Protein AF-A0A009YXT5-F1 (afdb_monomer)

Solvent-accessible surface area (backbone atoms only — not comparable to full-atom values): 10115 Å² total; per-residue (Å²): 130,83,79,79,74,77,47,70,64,60,57,39,51,51,52,46,60,63,46,50,53,58,45,50,54,51,35,53,52,51,50,52,46,50,50,50,43,51,51,49,46,50,54,56,70,68,55,82,52,67,68,57,49,60,72,46,41,61,38,46,52,40,47,52,54,44,47,68,59,49,53,60,52,44,53,52,33,50,52,50,54,51,51,64,73,69,60,56,94,88,59,80,53,59,67,60,49,52,50,53,54,56,47,50,62,51,45,41,58,51,32,52,51,42,29,52,41,30,46,52,33,46,55,54,56,70,71,57,63,75,83,80,64,84,65,100,59,87,54,65,67,57,53,49,50,49,41,52,47,42,26,52,52,32,50,50,50,34,54,50,48,54,52,49,54,54,50,49,47,65,78,36,36,87,72,71,46,73,83,132

Foldseek 3Di:
DDPPCCDVLVVQLVLLVVLLVLLVVLLVLLVVLLVLLVVLLVQLVPDPQVVSNVLLVLLNVLSVVLNVLSVVSNVVSVVLNVVSVPDDSPDRCLVSSQVSLVVLVVVLVSLVVQLVSLVVSLVSLVVDDQVVRPDDGPRSVVSNVSSVVSNVSSVVSSVVSVVVSVVSCVVCVVRHPDDD

pLDDT: mean 86.83, std 13.5, range [35.72, 97.75]

Sequence (180 aa):
MPNQTTTSQNKAFQVLTELDKPVKDYFFCLKEIHALHNAVIHFIGNESNPQFKKEIQTVHSVLHGSLQIISPWIVQLDEQTNAIMGIEETEDPTTLIYAIYSDFQKLDVDVQHLANLAKIANEEILQINPAHFNTAGVEISVIQLLVSAIQRMTIQLQSDIFAECDVLGQLYPTIFKVEV

Secondary structure (DSSP, 8-state):
-------HHHHHHHHHHHHHHHHHHHHHHHHHHHHHHHHHHHHHHH---HHHHHHTHHHHHHHHHHHHHHHHHHHHHHHHHHHHHH--TTS-THHHHHHHHHHHHHHHHHHHHHHHHHHHHHHHHHH--GGGT-S-SS-HHHHHHHHHHHHHHHHHHHHHHHHHHHHHHHH-HHHH----

Nearest PDB structures (foldseek):
  5n7e-assembly1_B  TM=3.617E-01  e=2.827E-01  Homo sapiens
  1wdz-assembly1_B  TM=2.842E-01  e=7.091E-01  Homo sapiens
  3o43-assembly1_A  TM=3.303E-01  e=1.396E+00  synthetic construct
  3mac-assembly1_A  TM=2.653E-01  e=8.605E-01  Human immunodeficiency virus 1
  5n6r-assembly1_A  TM=3.204E-01  e=1.959E+00  Homo sapiens

Mean predicted aligned error: 6.56 Å

Structure (mmCIF, N/CA/C/O backbone):
data_AF-A0A009YXT5-F1
#
_entry.id   AF-A0A009YXT5-F1
#
loop_
_atom_site.group_PDB
_atom_site.id
_atom_site.type_symbol
_atom_site.label_atom_id
_atom_site.label_alt_id
_atom_site.label_comp_id
_atom_site.label_asym_id
_atom_site.label_entity_id
_atom_site.label_seq_id
_atom_site.pdbx_PDB_ins_code
_atom_site.Cartn_x
_atom_site.Cartn_y
_atom_site.Cartn_z
_atom_site.occupancy
_atom_site.B_iso_or_equiv
_atom_site.auth_seq_id
_atom_site.auth_comp_id
_atom_site.auth_asym_id
_atom_site.auth_atom_id
_atom_site.pdbx_PDB_model_num
ATOM 1 N N . MET A 1 1 ? 29.048 -13.505 -38.231 1.00 40.16 1 MET A N 1
ATOM 2 C CA . MET A 1 1 ? 28.017 -13.383 -37.181 1.00 40.16 1 MET A CA 1
ATOM 3 C C . MET A 1 1 ? 27.653 -11.912 -37.098 1.00 40.16 1 MET A C 1
ATOM 5 O O . MET A 1 1 ? 28.583 -11.131 -36.930 1.00 40.16 1 MET A O 1
ATOM 9 N N . PRO A 1 2 ? 26.399 -11.490 -37.316 1.00 44.50 2 PRO A N 1
ATOM 10 C CA . PRO A 1 2 ? 26.050 -10.099 -37.085 1.00 44.50 2 PRO A CA 1
ATOM 11 C C . PRO A 1 2 ? 25.968 -9.885 -35.573 1.00 44.50 2 PRO A C 1
ATOM 13 O O . PRO A 1 2 ? 25.227 -10.588 -34.889 1.00 44.50 2 PRO A O 1
ATOM 16 N N . ASN A 1 3 ? 26.762 -8.942 -35.068 1.00 41.19 3 ASN A N 1
ATOM 17 C CA . ASN A 1 3 ? 26.607 -8.393 -33.728 1.00 41.19 3 ASN A CA 1
ATOM 18 C C . ASN A 1 3 ? 25.181 -7.851 -33.616 1.00 41.19 3 ASN A C 1
ATOM 20 O O . ASN A 1 3 ? 24.827 -6.907 -34.321 1.00 41.19 3 ASN A O 1
ATOM 24 N N . GLN A 1 4 ? 24.363 -8.463 -32.763 1.00 43.34 4 GLN A N 1
ATOM 25 C CA . GLN A 1 4 ? 23.106 -7.866 -32.343 1.00 43.34 4 GLN A CA 1
ATOM 26 C C . GLN A 1 4 ? 23.456 -6.653 -31.484 1.00 43.34 4 GLN A C 1
ATOM 28 O O . GLN A 1 4 ? 23.738 -6.762 -30.295 1.00 43.34 4 GLN A O 1
ATOM 33 N N . THR A 1 5 ? 23.489 -5.487 -32.117 1.00 42.38 5 THR A N 1
ATOM 34 C CA . THR A 1 5 ? 23.267 -4.208 -31.455 1.00 42.38 5 THR A CA 1
ATOM 35 C C . THR A 1 5 ? 21.852 -4.260 -30.895 1.00 42.38 5 THR A C 1
ATOM 37 O O . THR A 1 5 ? 20.893 -3.875 -31.559 1.00 42.38 5 THR A O 1
ATOM 40 N N . THR A 1 6 ? 21.695 -4.780 -29.681 1.00 50.41 6 THR A N 1
ATOM 41 C CA . THR A 1 6 ? 20.542 -4.443 -28.852 1.00 50.41 6 THR A CA 1
ATOM 42 C C . THR A 1 6 ? 20.645 -2.935 -28.644 1.00 50.41 6 THR A C 1
ATOM 44 O O . THR A 1 6 ? 21.487 -2.453 -27.887 1.00 50.41 6 THR A O 1
ATOM 47 N N . THR A 1 7 ? 19.920 -2.163 -29.449 1.00 60.81 7 THR A N 1
ATOM 48 C CA . THR A 1 7 ? 19.922 -0.702 -29.380 1.00 60.81 7 THR A CA 1
ATOM 49 C C . THR A 1 7 ? 19.457 -0.275 -27.988 1.00 60.81 7 THR A C 1
ATOM 51 O O . THR A 1 7 ? 18.600 -0.925 -27.396 1.00 60.81 7 THR A O 1
ATOM 54 N N . SER A 1 8 ? 20.020 0.808 -27.443 1.00 62.44 8 SER A N 1
ATOM 55 C CA . SER A 1 8 ? 19.690 1.315 -26.095 1.00 62.44 8 SER A CA 1
ATOM 56 C C . SER A 1 8 ? 18.178 1.436 -25.850 1.00 62.44 8 SER A C 1
ATOM 58 O O . SER A 1 8 ? 17.703 1.148 -24.757 1.00 62.44 8 SER A O 1
ATOM 60 N N . GLN A 1 9 ? 17.424 1.783 -26.896 1.00 66.31 9 GLN A N 1
ATOM 61 C CA . GLN A 1 9 ? 15.964 1.862 -26.886 1.00 66.31 9 GLN A CA 1
ATOM 62 C C . GLN A 1 9 ? 15.300 0.514 -26.555 1.00 66.31 9 GLN A C 1
ATOM 64 O O . GLN A 1 9 ? 14.416 0.458 -25.709 1.00 66.31 9 GLN A O 1
ATOM 69 N N . ASN A 1 10 ? 15.784 -0.594 -27.127 1.00 78.00 10 ASN A N 1
ATOM 70 C CA . ASN A 1 10 ? 15.270 -1.940 -26.848 1.00 78.00 10 ASN A CA 1
ATOM 71 C C . ASN A 1 10 ? 15.474 -2.327 -25.367 1.00 78.00 10 ASN A C 1
ATOM 73 O O . ASN A 1 10 ? 14.576 -2.878 -24.736 1.00 78.00 10 ASN A O 1
ATOM 77 N N . LYS A 1 11 ? 16.615 -1.939 -24.781 1.00 84.50 11 LYS A N 1
ATOM 78 C CA . LYS A 1 11 ? 16.898 -2.154 -23.354 1.00 84.50 11 LYS A CA 1
ATOM 79 C C . LYS A 1 11 ? 15.991 -1.310 -22.449 1.00 84.50 11 LYS A C 1
ATOM 81 O O . LYS A 1 11 ? 15.554 -1.802 -21.418 1.00 84.50 11 LYS A O 1
ATOM 86 N N . ALA A 1 12 ? 15.692 -0.067 -22.825 1.00 87.62 12 ALA A N 1
ATOM 87 C CA . ALA A 1 12 ? 14.809 0.800 -22.048 1.00 87.62 12 ALA A CA 1
ATOM 88 C C . ALA A 1 12 ? 13.358 0.272 -22.032 1.00 87.62 12 ALA A C 1
ATOM 90 O O . ALA A 1 12 ? 12.751 0.192 -20.969 1.00 87.62 12 ALA A O 1
ATOM 91 N N . PHE A 1 13 ? 12.830 -0.202 -23.167 1.00 89.12 13 PHE A N 1
ATOM 92 C CA . PHE A 1 13 ? 11.511 -0.857 -23.202 1.00 89.12 13 PHE A CA 1
ATOM 93 C C . PHE A 1 13 ? 11.452 -2.150 -22.391 1.00 89.12 13 PHE A C 1
ATOM 95 O O . PHE A 1 13 ? 10.439 -2.417 -21.744 1.00 89.12 13 PHE A O 1
ATOM 102 N N . GLN A 1 14 ? 12.532 -2.938 -22.384 1.00 89.19 14 GLN A N 1
ATOM 103 C CA . GLN A 1 14 ? 12.614 -4.111 -21.517 1.00 89.19 14 GLN A CA 1
ATOM 104 C C . GLN A 1 14 ? 12.471 -3.712 -20.042 1.00 89.19 14 GLN A C 1
ATOM 106 O O . GLN A 1 14 ? 11.653 -4.291 -19.334 1.00 89.19 14 GLN A O 1
ATOM 111 N N . VAL A 1 15 ? 13.203 -2.686 -19.597 1.00 91.00 15 VAL A N 1
ATOM 112 C CA . VAL A 1 15 ? 13.097 -2.176 -18.221 1.00 91.00 15 VAL A CA 1
ATOM 113 C C . VAL A 1 15 ? 11.690 -1.683 -17.907 1.00 91.00 15 VAL A C 1
ATOM 115 O O . VAL A 1 15 ? 11.161 -1.994 -16.846 1.00 91.00 15 VAL A O 1
ATOM 118 N N . LEU A 1 16 ? 11.058 -0.949 -18.826 1.00 92.38 16 LEU A N 1
ATOM 119 C CA . LEU A 1 16 ? 9.688 -0.484 -18.624 1.00 92.38 16 LEU A CA 1
ATOM 120 C C . LEU A 1 16 ? 8.697 -1.653 -18.494 1.00 92.38 16 LEU A C 1
ATOM 122 O O . LEU A 1 16 ? 7.810 -1.618 -17.647 1.00 92.38 16 LEU A O 1
ATOM 126 N N . THR A 1 17 ? 8.878 -2.705 -19.294 1.00 89.69 17 THR A N 1
ATOM 127 C CA . THR A 1 17 ? 8.061 -3.928 -19.218 1.00 89.69 17 THR A CA 1
ATOM 128 C C . THR A 1 17 ? 8.253 -4.646 -17.882 1.00 89.69 17 THR A C 1
ATOM 130 O O . THR A 1 17 ? 7.299 -5.181 -17.323 1.00 89.69 17 THR A O 1
ATOM 133 N N . GLU A 1 18 ? 9.475 -4.651 -17.349 1.00 91.19 18 GLU A N 1
ATOM 134 C CA . GLU A 1 18 ? 9.765 -5.227 -16.034 1.00 91.19 18 GLU A CA 1
ATOM 135 C C . GLU A 1 18 ? 9.180 -4.386 -14.889 1.00 91.19 18 GLU A C 1
ATOM 137 O O . GLU A 1 18 ? 8.711 -4.964 -13.915 1.00 91.19 18 GLU A O 1
ATOM 142 N N . LEU A 1 19 ? 9.106 -3.057 -15.042 1.00 92.69 19 LEU A N 1
ATOM 143 C CA . LEU A 1 19 ? 8.465 -2.134 -14.094 1.00 92.69 19 LEU A CA 1
ATOM 144 C C . LEU A 1 19 ? 6.928 -2.181 -14.105 1.00 92.69 19 LEU A C 1
ATOM 146 O O . LEU A 1 19 ? 6.302 -1.870 -13.092 1.00 92.69 19 LEU A O 1
ATOM 150 N N . ASP A 1 20 ? 6.302 -2.572 -15.216 1.00 94.12 20 ASP A N 1
ATOM 151 C CA . ASP A 1 20 ? 4.838 -2.636 -15.344 1.00 94.12 20 ASP A CA 1
ATOM 152 C C . ASP A 1 20 ? 4.193 -3.508 -14.258 1.00 94.12 20 ASP A C 1
ATOM 154 O O . ASP A 1 20 ? 3.186 -3.145 -13.646 1.00 94.12 20 ASP A O 1
ATOM 158 N N . LYS A 1 21 ? 4.807 -4.662 -13.986 1.00 94.06 21 LYS A N 1
ATOM 159 C CA . LYS A 1 21 ? 4.312 -5.601 -12.984 1.00 94.06 21 LYS A CA 1
ATOM 160 C C . LYS A 1 21 ? 4.338 -5.019 -11.560 1.00 94.06 21 LYS A C 1
ATOM 162 O O . LYS A 1 21 ? 3.268 -4.984 -10.955 1.00 94.06 21 LYS A O 1
ATOM 167 N N . PRO A 1 22 ? 5.478 -4.563 -11.003 1.00 94.31 22 PRO A N 1
ATOM 168 C CA . PRO A 1 22 ? 5.505 -4.016 -9.651 1.00 94.31 22 PRO A CA 1
ATOM 169 C C . PRO A 1 22 ? 4.607 -2.781 -9.496 1.00 94.31 22 PRO A C 1
ATOM 171 O O . PRO A 1 22 ? 3.931 -2.674 -8.478 1.00 94.31 22 PRO A O 1
ATOM 174 N N . VAL A 1 23 ? 4.491 -1.903 -10.506 1.00 96.44 23 VAL A N 1
ATOM 175 C CA . VAL A 1 23 ? 3.541 -0.768 -10.461 1.00 96.44 23 VAL A CA 1
ATOM 176 C C . VAL A 1 23 ? 2.108 -1.263 -10.238 1.00 96.44 23 VAL A C 1
ATOM 178 O O . VAL A 1 23 ? 1.407 -0.773 -9.348 1.00 96.44 23 VAL A O 1
ATOM 181 N N . LYS A 1 24 ? 1.679 -2.276 -11.000 1.00 96.69 24 LYS A N 1
ATOM 182 C CA . LYS A 1 24 ? 0.345 -2.879 -10.865 1.00 96.69 24 LYS A CA 1
ATOM 183 C C . LYS A 1 24 ? 0.170 -3.601 -9.533 1.00 96.69 24 LYS A C 1
ATOM 185 O O . LYS A 1 24 ? -0.856 -3.418 -8.879 1.00 96.69 24 LYS A O 1
ATOM 190 N N . ASP A 1 25 ? 1.152 -4.393 -9.114 1.00 96.19 25 ASP A N 1
ATOM 191 C CA . ASP A 1 25 ? 1.096 -5.143 -7.857 1.00 96.19 25 ASP A CA 1
ATOM 192 C C . ASP A 1 25 ? 0.969 -4.184 -6.655 1.00 96.19 25 ASP A C 1
ATOM 194 O O . ASP A 1 25 ? 0.109 -4.378 -5.788 1.00 96.19 25 ASP A O 1
ATOM 198 N N . TYR A 1 26 ? 1.732 -3.085 -6.640 1.00 96.81 26 TYR A N 1
ATOM 199 C CA . TYR A 1 26 ? 1.633 -2.057 -5.600 1.00 96.81 26 TYR A CA 1
ATOM 200 C C . TYR A 1 26 ? 0.306 -1.301 -5.651 1.00 96.81 26 TYR A C 1
ATOM 202 O O . TYR A 1 26 ? -0.295 -1.054 -4.603 1.00 96.81 26 TYR A O 1
ATOM 210 N N . PHE A 1 27 ? -0.202 -0.990 -6.847 1.00 97.75 27 PHE A N 1
ATOM 211 C CA . PHE A 1 27 ? -1.519 -0.375 -7.015 1.00 97.75 27 PHE A CA 1
ATOM 212 C C . PHE A 1 27 ? -2.627 -1.240 -6.408 1.00 97.75 27 PHE A C 1
ATOM 214 O O . PHE A 1 27 ? -3.454 -0.746 -5.634 1.00 97.75 27 PHE A O 1
ATOM 221 N N . PHE A 1 28 ? -2.635 -2.540 -6.715 1.00 96.94 28 PHE A N 1
ATOM 222 C CA . PHE A 1 28 ? -3.618 -3.466 -6.159 1.00 96.94 28 PHE A CA 1
ATOM 223 C C . PHE A 1 28 ? -3.494 -3.576 -4.639 1.00 96.94 28 PHE A C 1
ATOM 225 O O . PHE A 1 28 ? -4.501 -3.420 -3.945 1.00 96.94 28 PHE A O 1
ATOM 232 N N . CYS A 1 29 ? -2.278 -3.750 -4.117 1.00 96.81 29 CYS A N 1
ATOM 233 C CA . CYS A 1 29 ? -2.037 -3.845 -2.678 1.00 96.81 29 CYS A CA 1
ATOM 234 C C . CYS A 1 29 ? -2.524 -2.591 -1.931 1.00 96.81 29 CYS A C 1
ATOM 236 O O . CYS A 1 29 ? -3.273 -2.691 -0.955 1.00 96.81 29 CYS A O 1
ATOM 238 N N . LEU A 1 30 ? -2.194 -1.389 -2.420 1.00 97.31 30 LEU A N 1
ATOM 239 C CA . LEU A 1 30 ? -2.653 -0.142 -1.804 1.00 97.31 30 LEU A CA 1
ATOM 240 C C . LEU A 1 30 ? -4.177 0.010 -1.845 1.00 97.31 30 LEU A C 1
ATOM 242 O O . LEU A 1 30 ? -4.761 0.489 -0.871 1.00 97.31 30 LEU A O 1
ATOM 246 N N . LYS A 1 31 ? -4.850 -0.439 -2.913 1.00 97.75 31 LYS A N 1
ATOM 247 C CA . LYS A 1 31 ? -6.323 -0.449 -2.971 1.00 97.75 31 LYS A CA 1
ATOM 248 C C . LYS A 1 31 ? -6.943 -1.388 -1.947 1.00 97.75 31 LYS A C 1
ATOM 250 O O . LYS A 1 31 ? -7.961 -1.033 -1.350 1.00 97.75 31 LYS A O 1
ATOM 255 N N . GLU A 1 32 ? -6.351 -2.555 -1.724 1.00 97.50 32 GLU A N 1
ATOM 256 C CA . GLU A 1 32 ? -6.818 -3.484 -0.695 1.00 97.50 32 GLU A CA 1
ATOM 257 C C . GLU A 1 32 ? -6.622 -2.901 0.707 1.00 97.50 32 GLU A C 1
ATOM 259 O O . GLU A 1 32 ? -7.566 -2.869 1.501 1.00 97.50 32 GLU A O 1
ATOM 264 N N . ILE A 1 33 ? -5.440 -2.341 0.988 1.00 96.31 33 ILE A N 1
ATOM 265 C CA . ILE A 1 33 ? -5.162 -1.640 2.246 1.00 96.31 33 ILE A CA 1
ATOM 266 C C . ILE A 1 33 ? -6.175 -0.501 2.445 1.00 96.31 33 ILE A C 1
ATOM 268 O O . ILE A 1 33 ? -6.772 -0.384 3.518 1.00 96.31 33 ILE A O 1
ATOM 272 N N . HIS A 1 34 ? -6.429 0.315 1.422 1.00 97.06 34 HIS A N 1
ATOM 273 C CA . HIS A 1 34 ? -7.412 1.402 1.452 1.00 97.06 34 HIS A CA 1
ATOM 274 C C . HIS A 1 34 ? -8.842 0.904 1.723 1.00 97.06 34 HIS A C 1
ATOM 276 O O . HIS A 1 34 ? -9.581 1.507 2.506 1.00 97.06 34 HIS A O 1
ATOM 282 N N . ALA A 1 35 ? -9.252 -0.209 1.110 1.00 96.25 35 ALA A N 1
ATOM 283 C CA . ALA A 1 35 ? -10.562 -0.811 1.344 1.00 96.25 35 ALA A CA 1
ATOM 284 C C . ALA A 1 35 ? -10.718 -1.290 2.797 1.00 96.25 35 ALA A C 1
ATOM 286 O O . ALA A 1 35 ? -11.751 -1.030 3.420 1.00 96.25 35 ALA A O 1
ATOM 287 N N . LEU A 1 36 ? -9.682 -1.917 3.364 1.00 95.44 36 LEU A N 1
ATOM 288 C CA . LEU A 1 36 ? -9.673 -2.338 4.767 1.00 95.44 36 LEU A CA 1
ATOM 289 C C . LEU A 1 36 ? -9.771 -1.143 5.723 1.00 95.44 36 LEU A C 1
ATOM 291 O O . LEU A 1 36 ? -10.552 -1.190 6.673 1.00 95.44 36 LEU A O 1
ATOM 295 N N . HIS A 1 37 ? -9.042 -0.053 5.456 1.00 94.75 37 HIS A N 1
ATOM 296 C CA . HIS A 1 37 ? -9.147 1.178 6.247 1.00 94.75 37 HIS A CA 1
ATOM 297 C C . HIS A 1 37 ? -10.579 1.723 6.247 1.00 94.75 37 HIS A C 1
ATOM 299 O O . HIS A 1 37 ? -11.137 1.990 7.313 1.00 94.75 37 HIS A O 1
ATOM 305 N N . ASN A 1 38 ? -11.201 1.832 5.068 1.00 94.38 38 ASN A N 1
ATOM 306 C CA . ASN A 1 38 ? -12.582 2.299 4.943 1.00 94.38 38 ASN A CA 1
ATOM 307 C C . ASN A 1 38 ? -13.575 1.392 5.674 1.00 94.38 38 ASN A C 1
ATOM 309 O O . ASN A 1 38 ? -14.492 1.900 6.316 1.00 94.38 38 ASN A O 1
ATOM 313 N N . ALA A 1 39 ? -13.385 0.071 5.625 1.00 92.38 39 ALA A N 1
ATOM 314 C CA . ALA A 1 39 ? -14.226 -0.869 6.358 1.00 92.38 39 ALA A CA 1
ATOM 315 C C . ALA A 1 39 ? -14.146 -0.626 7.873 1.00 92.38 39 ALA A C 1
ATOM 317 O O . ALA A 1 39 ? -15.178 -0.483 8.526 1.00 92.38 39 ALA A O 1
ATOM 318 N N . VAL A 1 40 ? -12.936 -0.502 8.431 1.00 91.25 40 VAL A N 1
ATOM 319 C CA . VAL A 1 40 ? -12.751 -0.242 9.868 1.00 91.25 40 VAL A CA 1
ATOM 320 C C . VAL A 1 40 ? -13.338 1.110 10.276 1.00 91.25 40 VAL A C 1
ATOM 322 O O . VAL A 1 40 ? -14.071 1.188 11.262 1.00 91.25 40 VAL A O 1
ATOM 325 N N . ILE A 1 41 ? -13.070 2.166 9.504 1.00 91.75 41 ILE A N 1
ATOM 326 C CA . ILE A 1 41 ? -13.612 3.509 9.751 1.00 91.75 41 ILE A CA 1
ATOM 327 C C . ILE A 1 41 ? -15.142 3.490 9.723 1.00 91.75 41 ILE A C 1
ATOM 329 O O . ILE A 1 41 ? -15.780 4.034 10.623 1.00 91.75 41 ILE A O 1
ATOM 333 N N . HIS A 1 42 ? -15.738 2.814 8.740 1.00 89.25 42 HIS A N 1
ATOM 334 C CA . HIS A 1 42 ? -17.185 2.664 8.638 1.00 89.25 42 HIS A CA 1
ATOM 335 C C . HIS A 1 42 ? -17.776 1.913 9.838 1.00 89.25 42 HIS A C 1
ATOM 337 O O . HIS A 1 42 ? -18.774 2.360 10.406 1.00 89.25 42 HIS A O 1
ATOM 343 N N . PHE A 1 43 ? -17.148 0.810 10.264 1.00 86.56 43 PHE A N 1
ATOM 344 C CA . PHE A 1 43 ? -17.592 0.053 11.438 1.00 86.56 43 PHE A CA 1
ATOM 345 C C . PHE A 1 43 ? -17.567 0.903 12.707 1.00 86.56 43 PHE A C 1
ATOM 347 O O . PHE A 1 43 ? -18.563 0.953 13.427 1.00 86.56 43 PHE A O 1
ATOM 354 N N . ILE A 1 44 ? -16.473 1.627 12.948 1.00 85.56 44 ILE A N 1
ATOM 355 C CA . ILE A 1 44 ? -16.354 2.520 14.104 1.00 85.56 44 ILE A CA 1
ATOM 356 C C . ILE A 1 44 ? -17.385 3.659 14.034 1.00 85.56 44 ILE A C 1
ATOM 358 O O . ILE A 1 44 ? -18.034 3.981 15.033 1.00 85.56 44 ILE A O 1
ATOM 362 N N . GLY A 1 45 ? -17.566 4.265 12.857 1.00 85.00 45 GLY A N 1
ATOM 363 C CA . GLY A 1 45 ? -18.505 5.368 12.648 1.00 85.00 45 GLY A CA 1
ATOM 364 C C . GLY A 1 45 ? -19.958 4.989 12.954 1.00 85.00 45 GLY A C 1
ATOM 365 O O . GLY A 1 45 ? -20.697 5.787 13.544 1.00 85.00 45 GLY A O 1
ATOM 366 N N . ASN A 1 46 ? -20.343 3.752 12.634 1.00 85.31 46 ASN A N 1
ATOM 367 C CA . ASN A 1 46 ? -21.693 3.229 12.845 1.00 85.31 46 ASN A CA 1
ATOM 368 C C . ASN A 1 46 ? -21.960 2.701 14.260 1.00 85.31 46 ASN A C 1
ATOM 370 O O . ASN A 1 46 ? -23.110 2.390 14.568 1.00 85.31 46 ASN A O 1
ATOM 374 N N . GLU A 1 47 ? -20.951 2.601 15.130 1.00 82.88 47 GLU A N 1
ATOM 375 C CA . GLU A 1 47 ? -21.168 2.076 16.479 1.00 82.88 47 GLU A CA 1
ATOM 376 C C . GLU A 1 47 ? -22.112 2.984 17.285 1.00 82.88 47 GLU A C 1
ATOM 378 O O . GLU A 1 47 ? -21.997 4.208 17.304 1.00 82.88 47 GLU A O 1
ATOM 383 N N . SER A 1 48 ? -23.084 2.392 17.963 1.00 82.88 48 SER A N 1
ATOM 384 C CA . SER A 1 48 ? -24.062 3.119 18.770 1.00 82.88 48 SER A CA 1
ATOM 385 C C . SER A 1 48 ? -23.570 3.380 20.195 1.00 82.88 48 SER A C 1
ATOM 387 O O . SER A 1 48 ? -23.986 4.363 20.806 1.00 82.88 48 SER A O 1
ATOM 389 N N . ASN A 1 49 ? -22.663 2.543 20.712 1.00 83.12 49 ASN A N 1
ATOM 390 C CA . ASN A 1 49 ? -22.108 2.644 22.056 1.00 83.12 49 ASN A CA 1
ATOM 391 C C . ASN A 1 49 ? -21.144 3.851 22.179 1.00 83.12 49 ASN A C 1
ATOM 393 O O . ASN A 1 49 ? -20.045 3.829 21.613 1.00 83.12 49 ASN A O 1
ATOM 397 N N . PRO A 1 50 ? -21.496 4.904 22.948 1.00 84.06 50 PRO A N 1
ATOM 398 C CA . PRO A 1 50 ? -20.669 6.108 23.055 1.00 84.06 50 PRO A CA 1
ATOM 399 C C . PRO A 1 50 ? -19.337 5.873 23.774 1.00 84.06 50 PRO A C 1
ATOM 401 O O . PRO A 1 50 ? -18.343 6.522 23.449 1.00 84.06 50 PRO A O 1
ATOM 404 N N . GLN A 1 51 ? -19.308 4.949 24.741 1.00 83.88 51 GLN A N 1
ATOM 405 C CA . GLN A 1 51 ? -18.090 4.607 25.472 1.00 83.88 51 GLN A CA 1
ATOM 406 C C . GLN A 1 51 ? -17.103 3.899 24.543 1.00 83.88 51 GLN A C 1
ATOM 408 O O . GLN A 1 51 ? -15.935 4.278 24.495 1.00 83.88 51 GLN A O 1
ATOM 413 N N . PHE A 1 52 ? -17.588 2.952 23.735 1.00 83.31 52 PHE A N 1
ATOM 414 C CA . PHE A 1 52 ? -16.768 2.301 22.714 1.00 83.31 52 PHE A CA 1
ATOM 415 C C . PHE A 1 52 ? -16.225 3.305 21.700 1.00 83.31 52 PHE A C 1
ATOM 417 O O . PHE A 1 52 ? -15.023 3.339 21.456 1.00 83.31 52 PHE A O 1
ATOM 424 N N . LYS A 1 53 ? -17.088 4.179 21.163 1.00 85.06 53 LYS A N 1
ATOM 425 C CA . LYS A 1 53 ? -16.680 5.241 20.230 1.00 85.06 53 LYS A CA 1
ATOM 426 C C . LYS A 1 53 ? -15.556 6.115 20.779 1.00 85.06 53 LYS A C 1
ATOM 428 O O . LYS A 1 53 ? -14.660 6.485 20.028 1.00 85.06 53 LYS A O 1
ATOM 433 N N . LYS A 1 54 ? -15.603 6.438 22.074 1.00 86.88 54 LYS A N 1
ATOM 434 C CA . LYS A 1 54 ? -14.559 7.216 22.744 1.00 86.88 54 LYS A CA 1
ATOM 435 C C . LYS A 1 54 ? -13.254 6.429 22.872 1.00 86.88 54 LYS A C 1
ATOM 437 O O . LYS A 1 54 ? -12.200 6.981 22.580 1.00 86.88 54 LYS A O 1
ATOM 442 N N . GLU A 1 55 ? -13.315 5.166 23.289 1.00 86.81 55 GLU A N 1
ATOM 443 C CA . GLU A 1 55 ? -12.122 4.324 23.465 1.00 86.81 55 GLU A CA 1
ATOM 444 C C . GLU A 1 55 ? -11.435 3.987 22.131 1.00 86.81 55 GLU A C 1
ATOM 446 O O . GLU A 1 55 ? -10.213 3.929 22.070 1.00 86.81 55 GLU A O 1
ATOM 451 N N . ILE A 1 56 ? -12.193 3.858 21.038 1.00 87.62 56 ILE A N 1
ATOM 452 C CA . ILE A 1 56 ? -11.661 3.536 19.704 1.00 87.62 56 ILE A CA 1
ATOM 453 C C . ILE A 1 56 ? -11.334 4.786 18.852 1.00 87.62 56 ILE A C 1
ATOM 455 O O . ILE A 1 56 ? -10.937 4.681 17.688 1.00 87.62 56 ILE A O 1
ATOM 459 N N . GLN A 1 57 ? -11.492 5.997 19.400 1.00 88.56 57 GLN A N 1
ATOM 460 C CA . GLN A 1 57 ? -11.343 7.251 18.649 1.00 88.56 57 GLN A CA 1
ATOM 461 C C . GLN A 1 57 ? -9.923 7.458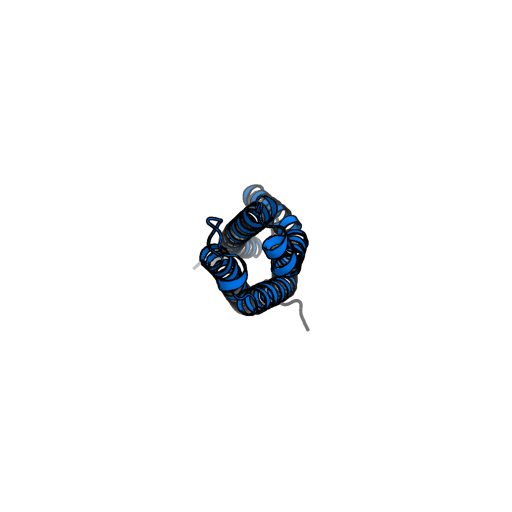 18.099 1.00 88.56 57 GLN A C 1
ATOM 463 O O . GLN A 1 57 ? -9.755 7.964 16.983 1.00 88.56 57 GLN A O 1
ATOM 468 N N . THR A 1 58 ? -8.899 7.068 18.861 1.00 90.00 58 THR A N 1
ATOM 469 C CA . THR A 1 58 ? -7.500 7.147 18.420 1.00 90.00 58 THR A CA 1
ATOM 470 C C . THR A 1 58 ? -7.279 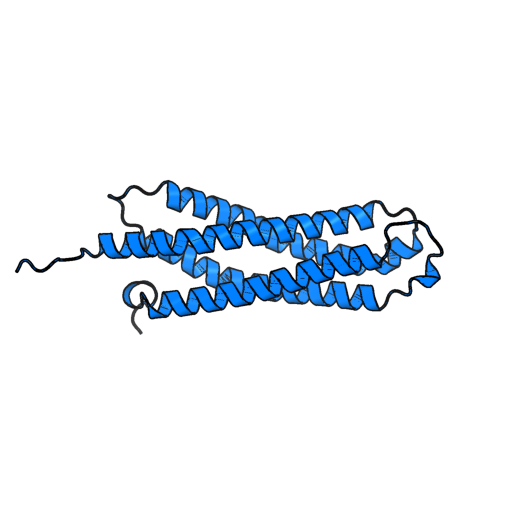6.274 17.190 1.00 90.00 58 THR A C 1
ATOM 472 O O . THR A 1 58 ? -6.769 6.758 16.184 1.00 90.00 58 THR A O 1
ATOM 475 N N . VAL A 1 59 ? -7.758 5.025 17.224 1.00 91.06 59 VAL A N 1
ATOM 476 C CA . VAL A 1 59 ? -7.687 4.071 16.104 1.00 91.06 59 VAL A CA 1
ATOM 477 C C . VAL A 1 59 ? -8.344 4.655 14.858 1.00 91.06 59 VAL A C 1
ATOM 479 O O . VAL A 1 59 ? -7.737 4.677 13.791 1.00 91.06 59 VAL A O 1
ATOM 482 N N . HIS A 1 60 ? -9.553 5.203 14.997 1.00 91.12 60 HIS A N 1
ATOM 483 C CA . HIS A 1 60 ? -10.245 5.869 13.894 1.00 91.12 60 HIS A CA 1
ATOM 484 C C . HIS A 1 60 ? -9.423 7.022 13.297 1.00 91.12 60 HIS A C 1
ATOM 486 O O . HIS A 1 60 ? -9.312 7.146 12.079 1.00 91.12 60 HIS A O 1
ATOM 492 N N . SER A 1 61 ? -8.833 7.864 14.148 1.00 92.00 61 SER A N 1
ATOM 493 C CA . SER A 1 61 ? -8.066 9.041 13.717 1.00 92.00 61 SER A CA 1
ATO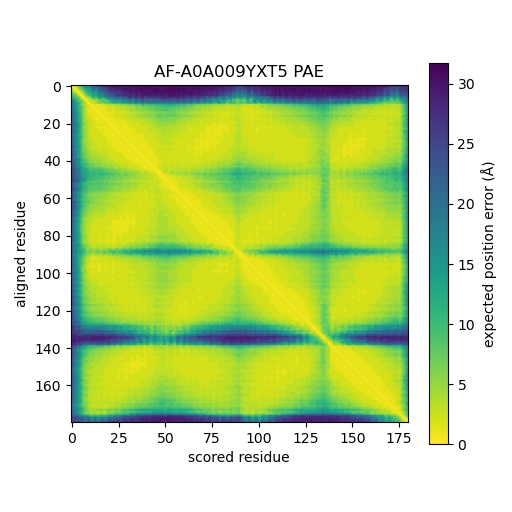M 494 C C . SER A 1 61 ? -6.769 8.648 13.006 1.00 92.00 61 SER A C 1
ATOM 496 O O . SER A 1 61 ? -6.438 9.214 11.967 1.00 92.00 61 SER A O 1
ATOM 498 N N . VAL A 1 62 ? -6.070 7.640 13.530 1.00 93.44 62 VAL A N 1
ATOM 499 C CA . VAL A 1 62 ? -4.849 7.077 12.941 1.00 93.44 62 VAL A CA 1
ATOM 500 C C . VAL A 1 62 ? -5.137 6.475 11.567 1.00 93.44 62 VAL A C 1
ATOM 502 O O . VAL A 1 62 ? -4.448 6.803 10.604 1.00 93.44 62 VAL A O 1
ATOM 505 N N . LEU A 1 63 ? -6.193 5.666 11.443 1.00 92.06 63 LEU A N 1
ATOM 506 C CA . LEU A 1 63 ? -6.580 5.063 10.164 1.00 92.06 63 LEU A CA 1
ATOM 507 C C . LEU A 1 63 ? -7.015 6.114 9.136 1.00 92.06 63 LEU A C 1
ATOM 509 O O . LEU A 1 63 ? -6.724 5.973 7.949 1.00 92.06 63 LEU A O 1
ATOM 513 N N . HIS A 1 64 ? -7.665 7.192 9.574 1.00 92.44 64 HIS A N 1
ATOM 514 C CA . HIS A 1 64 ? -7.974 8.312 8.690 1.00 92.44 64 HIS A CA 1
ATOM 515 C C . HIS A 1 64 ? -6.702 9.041 8.220 1.00 92.44 64 HIS A C 1
ATOM 517 O O . HIS A 1 64 ? -6.621 9.439 7.060 1.00 92.44 64 HIS A O 1
ATOM 523 N N . GLY A 1 65 ? -5.696 9.199 9.087 1.00 93.00 65 GLY A N 1
ATOM 524 C CA . GLY A 1 65 ? -4.378 9.713 8.701 1.00 93.00 65 GLY A CA 1
ATOM 525 C C . GLY A 1 65 ? -3.697 8.829 7.653 1.00 93.00 65 GLY A C 1
ATOM 526 O O . GLY A 1 65 ? -3.229 9.331 6.636 1.00 93.00 65 GLY A O 1
ATOM 527 N N . SER A 1 66 ? -3.743 7.506 7.829 1.00 94.25 66 SER A N 1
ATOM 528 C CA . SER A 1 66 ? -3.231 6.553 6.837 1.00 94.25 66 SER A CA 1
ATOM 529 C C . SER A 1 66 ? -3.897 6.708 5.464 1.00 94.25 66 SER A C 1
ATOM 531 O O . SER A 1 66 ? -3.220 6.675 4.438 1.00 94.25 66 SER A O 1
ATOM 533 N N . LEU A 1 67 ? -5.214 6.938 5.415 1.00 94.62 67 LEU A N 1
ATOM 534 C CA . LEU A 1 67 ? -5.928 7.165 4.151 1.00 94.62 67 LEU A CA 1
ATOM 535 C C . LEU A 1 67 ? -5.440 8.407 3.395 1.00 94.62 67 LEU A C 1
ATOM 537 O O . LEU A 1 67 ? -5.443 8.401 2.162 1.00 94.62 67 LEU A O 1
ATOM 541 N N . GLN A 1 68 ? -5.005 9.452 4.104 1.00 94.44 68 GLN A N 1
ATOM 542 C CA . GLN A 1 68 ? -4.468 10.666 3.478 1.00 94.44 68 GLN A CA 1
ATOM 543 C C . GLN A 1 68 ? -3.144 10.410 2.752 1.00 94.44 68 GLN A C 1
ATOM 545 O O . GLN A 1 68 ? -2.842 11.113 1.793 1.00 94.44 68 GLN A O 1
ATOM 550 N N . ILE A 1 69 ? -2.394 9.392 3.176 1.00 95.12 69 ILE A N 1
ATOM 551 C CA . ILE A 1 69 ? -1.152 8.960 2.527 1.00 95.12 69 ILE A CA 1
ATOM 552 C C . ILE A 1 69 ? -1.468 8.013 1.365 1.00 95.12 69 ILE A C 1
ATOM 554 O O . ILE A 1 69 ? -0.932 8.171 0.277 1.00 95.12 69 ILE A O 1
ATOM 558 N N . ILE A 1 70 ? -2.368 7.044 1.562 1.00 96.38 70 ILE A N 1
ATOM 559 C CA . ILE A 1 70 ? -2.658 6.017 0.547 1.00 96.38 70 ILE A CA 1
ATOM 560 C C . ILE A 1 70 ? -3.366 6.604 -0.682 1.00 96.38 70 ILE A C 1
ATOM 562 O O . ILE A 1 70 ? -3.093 6.191 -1.808 1.00 96.38 70 ILE A O 1
ATOM 566 N N . SER A 1 71 ? -4.292 7.549 -0.488 1.00 96.44 71 SER A N 1
ATOM 567 C CA . SER A 1 71 ? -5.159 8.021 -1.579 1.00 96.44 71 SER A CA 1
ATOM 568 C C . SER A 1 71 ? -4.383 8.667 -2.739 1.00 96.44 71 SER A C 1
ATOM 570 O O . SER A 1 71 ? -4.645 8.287 -3.881 1.00 96.44 71 SER A O 1
ATOM 572 N N . PRO A 1 72 ? -3.414 9.577 -2.501 1.00 96.69 72 PRO A N 1
ATOM 573 C CA . PRO A 1 72 ? -2.561 10.104 -3.568 1.00 96.69 72 PRO A CA 1
ATOM 574 C C . PRO A 1 72 ? -1.785 9.014 -4.314 1.00 96.69 72 PRO A C 1
ATOM 576 O O . PRO A 1 72 ? -1.738 9.035 -5.541 1.00 96.69 72 PRO A O 1
ATOM 579 N N . TRP A 1 73 ? -1.246 8.025 -3.596 1.00 97.62 73 TRP A N 1
ATOM 580 C CA . TRP A 1 73 ? -0.476 6.938 -4.202 1.00 97.62 73 TRP A CA 1
ATOM 581 C C . TRP A 1 73 ? -1.312 6.032 -5.103 1.00 97.62 73 TRP A C 1
ATOM 583 O O . TRP A 1 73 ? -0.839 5.620 -6.158 1.00 97.62 73 TRP A O 1
ATOM 593 N N . ILE A 1 74 ? -2.568 5.757 -4.739 1.00 97.56 74 ILE A N 1
ATOM 594 C CA . ILE A 1 74 ? -3.491 5.013 -5.611 1.00 97.56 74 ILE A CA 1
ATOM 595 C C . ILE A 1 74 ? -3.694 5.754 -6.936 1.00 97.56 74 ILE A C 1
ATOM 597 O O . ILE A 1 74 ? -3.655 5.122 -7.986 1.00 97.56 74 ILE A O 1
ATOM 601 N N . VAL A 1 75 ? -3.902 7.074 -6.896 1.00 97.50 75 VAL A N 1
ATOM 602 C CA . VAL A 1 75 ? -4.076 7.884 -8.115 1.00 97.50 75 VAL A CA 1
ATOM 603 C C . VAL A 1 75 ? -2.797 7.874 -8.948 1.00 97.50 75 VAL A C 1
ATOM 605 O O . VAL A 1 75 ? -2.843 7.596 -10.140 1.00 97.50 75 VAL A O 1
ATOM 608 N N . GLN A 1 76 ? -1.648 8.097 -8.313 1.00 97.00 76 GLN A N 1
ATOM 609 C CA . GLN A 1 76 ? -0.357 8.148 -8.992 1.00 97.00 76 GLN A CA 1
ATOM 610 C C . GLN A 1 76 ? 0.017 6.819 -9.663 1.00 97.00 76 GLN A C 1
ATOM 612 O O . GLN A 1 76 ? 0.487 6.815 -10.797 1.00 97.00 76 GLN A O 1
ATOM 617 N N . LEU A 1 77 ? -0.208 5.679 -9.004 1.00 97.00 77 LEU A N 1
ATOM 618 C CA . LEU A 1 77 ? 0.082 4.368 -9.595 1.00 97.00 77 LEU A CA 1
ATOM 619 C C . LEU A 1 77 ? -0.897 4.003 -10.724 1.00 97.00 77 LEU A C 1
ATOM 621 O O . LEU A 1 77 ? -0.506 3.320 -11.673 1.00 97.00 77 LEU A O 1
ATOM 625 N N . ASP A 1 78 ? -2.147 4.473 -10.664 1.00 97.50 78 ASP A N 1
ATOM 626 C CA . ASP A 1 78 ? -3.101 4.350 -11.777 1.00 97.50 78 ASP A CA 1
ATOM 627 C C . ASP A 1 78 ? -2.632 5.170 -12.989 1.00 97.50 78 ASP A C 1
ATOM 629 O O . ASP A 1 78 ? -2.576 4.666 -14.112 1.00 97.50 78 ASP A O 1
ATOM 633 N N . GLU A 1 79 ? -2.200 6.413 -12.763 1.00 96.62 79 GLU A N 1
ATOM 634 C CA . GLU A 1 79 ? -1.609 7.273 -13.794 1.00 96.62 79 GLU A CA 1
ATOM 635 C C . GLU A 1 79 ? -0.353 6.645 -14.413 1.00 96.62 79 GLU A C 1
ATOM 637 O O . GLU A 1 79 ? -0.222 6.622 -15.637 1.00 96.62 79 GLU A O 1
ATOM 642 N N . GLN A 1 80 ? 0.537 6.070 -13.599 1.00 96.12 80 GLN A N 1
ATOM 643 C CA . GLN A 1 80 ? 1.722 5.356 -14.083 1.00 96.12 80 GLN A CA 1
ATOM 644 C C . GLN A 1 80 ? 1.350 4.107 -14.891 1.00 96.12 80 GLN A C 1
ATOM 646 O O . GLN A 1 80 ? 1.915 3.891 -15.960 1.00 96.12 80 GLN A O 1
ATOM 651 N N . THR A 1 81 ? 0.366 3.322 -14.441 1.00 95.88 81 THR A N 1
ATOM 652 C CA . THR A 1 81 ? -0.138 2.155 -15.187 1.00 95.88 81 THR A CA 1
ATOM 653 C C . THR A 1 81 ? -0.648 2.570 -16.570 1.00 95.88 81 THR A C 1
ATOM 655 O O . THR A 1 81 ? -0.315 1.944 -17.578 1.00 95.88 81 THR A O 1
ATOM 658 N N . ASN A 1 82 ? -1.411 3.664 -16.637 1.00 95.31 82 ASN A N 1
ATOM 659 C CA . ASN A 1 82 ? -1.913 4.213 -17.894 1.00 95.31 82 ASN A CA 1
ATOM 660 C C . ASN A 1 82 ? -0.781 4.751 -18.785 1.00 95.31 82 ASN A C 1
ATOM 662 O O . ASN A 1 82 ? -0.801 4.530 -19.996 1.00 95.31 82 ASN A O 1
ATOM 666 N N . ALA A 1 83 ? 0.220 5.418 -18.203 1.00 94.69 83 ALA A N 1
ATOM 667 C CA . ALA A 1 83 ? 1.377 5.934 -18.932 1.00 94.69 83 ALA A CA 1
ATOM 668 C C . ALA A 1 83 ? 2.223 4.809 -19.549 1.00 94.69 83 ALA A C 1
ATOM 670 O O . ALA A 1 83 ? 2.623 4.913 -20.705 1.00 94.69 83 ALA A O 1
ATOM 671 N N . ILE A 1 84 ? 2.443 3.713 -18.814 1.00 94.50 84 ILE A N 1
ATOM 672 C CA . ILE A 1 84 ? 3.148 2.528 -19.323 1.00 94.50 84 ILE A CA 1
ATOM 673 C C . ILE A 1 84 ? 2.373 1.890 -20.479 1.00 94.50 84 ILE A C 1
ATOM 675 O O . ILE A 1 84 ? 2.967 1.514 -21.482 1.00 94.50 84 ILE A O 1
ATOM 679 N N . MET A 1 85 ? 1.047 1.778 -20.371 1.00 92.31 85 MET A N 1
ATOM 680 C CA . MET A 1 85 ? 0.221 1.216 -21.445 1.00 92.31 85 MET A CA 1
ATOM 681 C C . MET A 1 85 ? 0.162 2.094 -22.701 1.00 92.31 85 MET A C 1
ATOM 683 O O . MET A 1 85 ? -0.057 1.572 -23.793 1.00 92.31 85 MET A O 1
ATOM 687 N N . GLY A 1 86 ? 0.269 3.413 -22.537 1.00 90.50 86 GLY A N 1
ATOM 688 C CA . GLY A 1 86 ? 0.095 4.387 -23.614 1.00 90.50 86 GLY A CA 1
ATOM 689 C C . GLY A 1 86 ? 1.357 4.698 -24.415 1.00 90.50 86 GLY A C 1
ATOM 690 O O . GLY A 1 86 ? 1.247 5.352 -25.447 1.00 90.50 86 GLY A O 1
ATOM 691 N N . ILE A 1 87 ? 2.527 4.261 -23.951 1.00 91.31 87 ILE A N 1
ATOM 692 C CA . ILE A 1 87 ? 3.805 4.557 -24.600 1.00 91.31 87 ILE A CA 1
ATOM 693 C C . ILE A 1 87 ? 3.980 3.741 -25.887 1.00 91.31 87 ILE A C 1
ATOM 695 O O . ILE A 1 87 ? 3.817 2.518 -25.902 1.00 91.31 87 ILE A O 1
ATOM 699 N N . GLU A 1 88 ? 4.304 4.409 -26.991 1.00 87.62 88 GLU A N 1
ATOM 700 C CA . GLU A 1 88 ? 4.509 3.733 -28.277 1.00 87.62 88 GLU A CA 1
ATOM 701 C C . GLU A 1 88 ? 5.934 3.165 -28.365 1.00 87.62 88 GLU A C 1
ATOM 703 O O . GLU A 1 88 ? 6.879 3.807 -27.920 1.00 87.62 88 GLU A O 1
ATOM 708 N N . GLU A 1 89 ? 6.143 2.005 -29.009 1.00 75.81 89 GLU A N 1
ATOM 709 C CA . GLU A 1 89 ? 7.477 1.367 -29.145 1.00 75.81 89 GLU A CA 1
ATOM 710 C C . GLU A 1 89 ? 8.545 2.262 -29.814 1.00 75.81 89 GLU A C 1
ATOM 712 O O . GLU A 1 89 ? 9.747 2.003 -29.719 1.00 75.81 89 GLU A O 1
ATOM 717 N N . THR A 1 90 ? 8.122 3.314 -30.517 1.00 74.94 90 THR A N 1
ATOM 718 C CA . THR A 1 90 ? 9.007 4.297 -31.153 1.00 74.94 90 THR A CA 1
ATOM 719 C C . THR A 1 90 ? 9.483 5.405 -30.215 1.00 74.94 90 THR A C 1
ATOM 721 O O . THR A 1 90 ? 10.413 6.129 -30.575 1.00 74.94 90 THR A O 1
ATOM 724 N N . GLU A 1 91 ? 8.871 5.553 -29.041 1.00 85.44 91 GLU A N 1
ATOM 725 C CA . GLU A 1 91 ? 9.205 6.576 -28.049 1.00 85.44 91 GLU A CA 1
ATOM 726 C C . GLU A 1 91 ? 10.422 6.166 -27.197 1.00 85.44 91 GLU A C 1
ATOM 728 O O . GLU A 1 91 ? 10.893 5.029 -27.250 1.00 85.44 91 GLU A O 1
ATOM 733 N N . ASP A 1 92 ? 10.994 7.110 -26.445 1.00 86.81 92 ASP A N 1
ATOM 734 C CA . ASP A 1 92 ? 12.056 6.829 -25.469 1.00 86.81 92 ASP A CA 1
ATOM 735 C C . ASP A 1 92 ? 11.455 6.778 -24.051 1.00 86.81 92 ASP A C 1
ATOM 737 O O . ASP A 1 92 ? 11.090 7.825 -23.508 1.00 86.81 92 ASP A O 1
ATOM 741 N N . PRO A 1 93 ? 11.357 5.593 -23.416 1.00 91.62 93 PRO A N 1
ATOM 742 C CA . PRO A 1 93 ? 10.716 5.439 -22.111 1.00 91.62 93 PRO A CA 1
ATOM 743 C C . PRO A 1 93 ? 11.586 5.888 -20.933 1.00 91.62 93 PRO A C 1
ATOM 745 O O . PRO A 1 93 ? 11.144 5.838 -19.786 1.00 91.62 93 PRO A O 1
ATOM 748 N N . THR A 1 94 ? 12.817 6.332 -21.183 1.00 90.00 94 THR A N 1
ATOM 749 C CA . THR A 1 94 ? 13.816 6.613 -20.146 1.00 90.00 94 THR A CA 1
ATOM 750 C C . THR A 1 94 ? 13.316 7.592 -19.076 1.00 90.00 94 THR A C 1
ATOM 752 O O . THR A 1 94 ? 13.483 7.341 -17.883 1.00 90.00 94 THR A O 1
ATOM 755 N N . THR A 1 95 ? 12.644 8.681 -19.460 1.00 90.50 95 THR A N 1
ATOM 756 C CA . THR A 1 95 ? 12.096 9.649 -18.491 1.00 90.50 95 THR A CA 1
ATOM 757 C C . THR A 1 95 ? 11.012 9.038 -17.599 1.00 90.50 95 THR A C 1
ATOM 759 O O . THR A 1 95 ? 11.006 9.293 -16.395 1.00 90.50 95 THR A O 1
ATOM 762 N N . LEU A 1 96 ? 10.126 8.212 -18.164 1.00 93.88 96 LEU A N 1
ATOM 763 C CA . LEU A 1 96 ? 9.068 7.533 -17.413 1.00 93.88 96 LEU A CA 1
ATOM 764 C C . LEU A 1 96 ? 9.658 6.517 -16.425 1.00 93.88 96 LEU A C 1
ATOM 766 O O . LEU A 1 96 ? 9.263 6.488 -15.263 1.00 93.88 96 LEU A O 1
ATOM 770 N N . ILE A 1 97 ? 10.662 5.751 -16.860 1.00 93.69 97 ILE A N 1
ATOM 771 C CA . ILE A 1 97 ? 11.397 4.792 -16.024 1.00 93.69 97 ILE A CA 1
ATOM 772 C C . ILE A 1 97 ? 12.003 5.484 -14.796 1.00 93.69 97 ILE A C 1
ATOM 774 O O . ILE A 1 97 ? 11.842 5.008 -13.671 1.00 93.69 97 ILE A O 1
ATOM 778 N N . TYR A 1 98 ? 12.667 6.628 -14.991 1.00 91.00 98 TYR A N 1
ATOM 779 C CA . TYR A 1 98 ? 13.244 7.396 -13.886 1.00 91.00 98 TYR A CA 1
ATOM 780 C C . TYR A 1 98 ? 12.194 7.942 -12.923 1.00 91.00 98 TYR A C 1
ATOM 782 O O . TYR A 1 98 ? 12.417 7.924 -11.711 1.00 91.00 98 TYR A O 1
ATOM 790 N N . ALA A 1 99 ? 11.065 8.422 -13.449 1.00 93.38 99 ALA A N 1
ATOM 791 C CA . ALA A 1 99 ? 9.971 8.921 -12.628 1.00 93.38 99 ALA A CA 1
ATOM 792 C C . ALA A 1 99 ? 9.401 7.807 -11.737 1.00 93.38 99 ALA A C 1
ATOM 794 O O . ALA A 1 99 ? 9.381 7.968 -10.519 1.00 93.38 99 ALA A O 1
ATOM 795 N N . ILE A 1 100 ? 9.056 6.651 -12.320 1.00 94.75 100 ILE A N 1
ATOM 796 C CA . ILE A 1 100 ? 8.531 5.486 -11.587 1.00 94.75 100 ILE A CA 1
ATOM 797 C C . ILE A 1 100 ? 9.513 5.040 -10.500 1.00 94.75 100 ILE A C 1
ATOM 799 O O . ILE A 1 100 ? 9.129 4.873 -9.345 1.00 94.75 100 ILE A O 1
ATOM 803 N N . TYR A 1 101 ? 10.795 4.899 -10.842 1.00 92.44 101 TYR A N 1
ATOM 804 C CA . TYR A 1 101 ? 11.806 4.461 -9.882 1.00 92.44 101 TYR A CA 1
ATOM 805 C C . TYR A 1 101 ? 11.993 5.457 -8.727 1.00 92.44 101 TYR A C 1
ATOM 807 O O . TYR A 1 101 ? 12.061 5.058 -7.565 1.00 92.44 101 TYR A O 1
ATOM 815 N N . SER A 1 102 ? 12.024 6.764 -9.016 1.00 91.69 102 SER A N 1
ATOM 816 C CA . SER A 1 102 ? 12.076 7.795 -7.971 1.00 91.69 102 SER A CA 1
ATOM 817 C C . SER A 1 102 ? 10.836 7.766 -7.079 1.00 91.69 102 SER A C 1
ATOM 819 O O . SER A 1 102 ? 10.931 8.012 -5.877 1.00 91.69 102 SER A O 1
ATOM 821 N N . ASP A 1 103 ? 9.678 7.471 -7.655 1.00 93.69 103 ASP A N 1
ATOM 822 C CA . ASP A 1 103 ? 8.429 7.377 -6.920 1.00 93.69 103 ASP A CA 1
ATOM 823 C C . ASP A 1 103 ? 8.393 6.140 -6.017 1.00 93.69 103 ASP A C 1
ATOM 825 O O . ASP A 1 103 ? 7.980 6.268 -4.871 1.00 93.69 103 ASP A O 1
ATOM 829 N N . PHE A 1 104 ? 8.933 4.991 -6.435 1.00 93.69 104 PHE A N 1
ATOM 830 C CA . PHE A 1 104 ? 9.084 3.821 -5.555 1.00 93.69 104 PHE A CA 1
ATOM 831 C C . PHE A 1 104 ? 9.934 4.127 -4.318 1.00 93.69 104 PHE A C 1
ATOM 833 O O . PHE A 1 104 ? 9.566 3.756 -3.205 1.00 93.69 104 PHE A O 1
ATOM 840 N N . GLN A 1 105 ? 11.025 4.879 -4.482 1.00 90.81 105 GLN A N 1
ATOM 841 C CA . GLN A 1 105 ? 11.859 5.301 -3.352 1.00 90.81 105 GLN A CA 1
ATOM 842 C C . GLN A 1 105 ? 11.111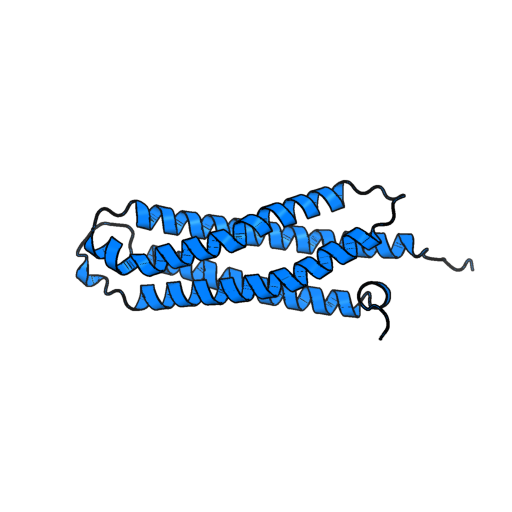 6.216 -2.372 1.00 90.81 105 GLN A C 1
ATOM 844 O O . GLN A 1 105 ? 11.335 6.145 -1.165 1.00 90.81 105 GLN A O 1
ATOM 849 N N . LYS A 1 106 ? 10.218 7.083 -2.866 1.00 93.75 106 LYS A N 1
ATOM 850 C CA . LYS A 1 106 ? 9.362 7.913 -2.001 1.00 93.75 106 LYS A CA 1
ATOM 851 C C . LYS A 1 106 ? 8.270 7.075 -1.338 1.00 93.75 106 LYS A C 1
ATOM 853 O O . LYS A 1 106 ? 8.001 7.263 -0.155 1.00 93.75 106 LYS A O 1
ATOM 858 N N . LEU A 1 107 ? 7.675 6.147 -2.088 1.00 94.94 107 LEU A N 1
ATOM 859 C CA . LEU A 1 107 ? 6.639 5.251 -1.596 1.00 94.94 107 LEU A CA 1
ATOM 860 C C . LEU A 1 107 ? 7.159 4.392 -0.440 1.00 94.94 107 LEU A C 1
ATOM 862 O O . LEU A 1 107 ? 6.427 4.215 0.523 1.00 94.94 107 LEU 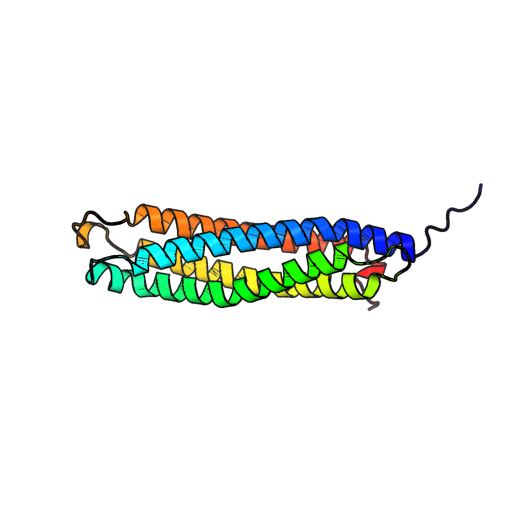A O 1
ATOM 866 N N . ASP A 1 108 ? 8.412 3.927 -0.468 1.00 93.12 108 ASP A N 1
ATOM 867 C CA . ASP A 1 108 ? 9.024 3.208 0.665 1.00 93.12 108 ASP A CA 1
ATOM 868 C C . ASP A 1 108 ? 8.932 4.007 1.981 1.00 93.12 108 ASP A C 1
ATOM 870 O O . ASP A 1 108 ? 8.473 3.497 3.006 1.00 93.12 108 ASP A O 1
ATOM 874 N N . VAL A 1 109 ? 9.272 5.300 1.943 1.00 92.69 109 VAL A N 1
ATOM 875 C CA . VAL A 1 109 ? 9.202 6.187 3.117 1.00 92.69 109 VAL A CA 1
ATOM 876 C C . VAL A 1 109 ? 7.765 6.320 3.628 1.00 92.69 109 VAL A C 1
ATOM 878 O O . VAL A 1 109 ? 7.513 6.230 4.835 1.00 92.69 109 VAL A O 1
ATOM 881 N N . ASP A 1 110 ? 6.811 6.499 2.720 1.00 95.62 110 ASP A N 1
ATOM 882 C CA . ASP A 1 110 ? 5.399 6.636 3.071 1.00 95.62 110 ASP A CA 1
ATOM 883 C C . ASP A 1 110 ? 4.798 5.318 3.578 1.00 95.62 110 ASP A C 1
ATOM 885 O O . ASP A 1 110 ? 4.045 5.310 4.554 1.00 95.62 110 ASP A O 1
ATOM 889 N N . VAL A 1 111 ? 5.178 4.180 2.997 1.00 94.19 111 VAL A N 1
ATOM 890 C CA . VAL A 1 111 ? 4.765 2.844 3.442 1.00 94.19 111 VAL A CA 1
ATOM 891 C C . VAL A 1 111 ? 5.356 2.523 4.815 1.00 94.19 111 VAL A C 1
ATOM 893 O O . VAL A 1 111 ? 4.653 1.982 5.674 1.00 94.19 111 VAL A O 1
ATOM 896 N N . GLN A 1 112 ? 6.588 2.945 5.101 1.00 93.62 112 GLN A N 1
ATOM 897 C CA . GLN A 1 112 ? 7.149 2.867 6.448 1.00 93.62 112 GLN A CA 1
ATOM 898 C C . GLN A 1 112 ? 6.322 3.687 7.450 1.00 93.62 112 GLN A C 1
ATOM 900 O O . GLN A 1 112 ? 6.088 3.240 8.582 1.00 93.62 112 GLN A O 1
ATOM 905 N N . HIS A 1 113 ? 5.862 4.879 7.059 1.00 94.06 113 HIS A N 1
ATOM 906 C CA . HIS A 1 113 ? 4.990 5.693 7.902 1.00 94.06 113 HIS A CA 1
ATOM 907 C C . HIS A 1 113 ? 3.629 5.016 8.128 1.00 94.06 113 HIS A C 1
ATOM 909 O O . HIS A 1 113 ? 3.179 4.916 9.273 1.00 94.06 113 HIS A O 1
ATOM 915 N N . LEU A 1 114 ? 3.030 4.446 7.080 1.00 95.12 114 LEU A N 1
ATOM 916 C CA . LEU A 1 114 ? 1.805 3.649 7.166 1.00 95.12 114 LEU A CA 1
ATOM 917 C C . LEU A 1 114 ? 1.954 2.449 8.111 1.00 95.12 114 LEU A C 1
ATOM 919 O O . LEU A 1 114 ? 1.045 2.170 8.895 1.00 95.12 114 LEU A O 1
ATOM 923 N N . ALA A 1 115 ? 3.097 1.755 8.085 1.00 93.19 115 ALA A N 1
ATOM 924 C CA . ALA A 1 115 ? 3.351 0.610 8.958 1.00 93.19 115 ALA A CA 1
ATOM 925 C C . ALA A 1 115 ? 3.364 1.030 10.437 1.00 93.19 115 ALA A C 1
ATOM 927 O O . ALA A 1 115 ? 2.815 0.333 11.296 1.00 93.19 115 ALA A O 1
ATOM 928 N N . ASN A 1 116 ? 3.933 2.203 10.728 1.00 93.62 116 ASN A N 1
ATOM 929 C CA . ASN A 1 116 ? 3.949 2.777 12.072 1.00 93.62 116 ASN A CA 1
ATOM 930 C C . ASN A 1 116 ? 2.547 3.184 12.542 1.00 93.62 116 ASN A C 1
ATOM 932 O O . ASN A 1 116 ? 2.181 2.894 13.680 1.00 93.62 116 ASN A O 1
ATOM 936 N N . LEU A 1 117 ? 1.739 3.795 11.671 1.00 94.31 117 LEU A N 1
ATOM 937 C CA . LEU A 1 117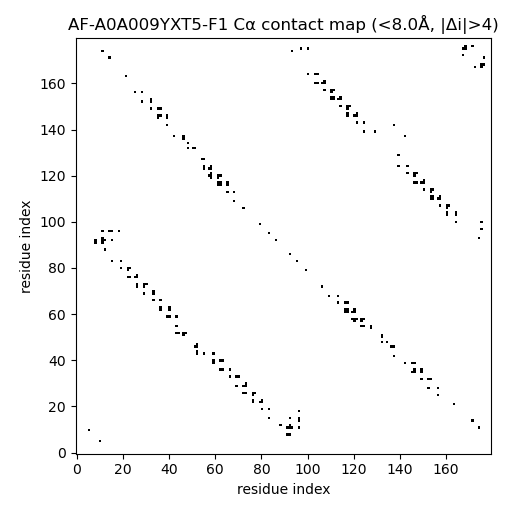 ? 0.347 4.132 11.984 1.00 94.31 117 LEU A CA 1
ATOM 938 C C . LEU A 1 117 ? -0.482 2.869 12.267 1.00 94.31 117 LEU A C 1
ATOM 940 O O . LEU A 1 117 ? -1.171 2.793 13.282 1.00 94.31 117 LEU A O 1
ATOM 944 N N . ALA A 1 118 ? -0.362 1.834 11.434 1.00 91.38 118 ALA A N 1
ATOM 945 C CA . ALA A 1 118 ? -1.056 0.566 11.651 1.00 91.38 118 ALA A CA 1
ATOM 946 C C . ALA A 1 118 ? -0.639 -0.115 12.969 1.00 91.38 118 ALA A C 1
ATOM 948 O O . ALA A 1 118 ? -1.478 -0.675 13.676 1.00 91.38 118 ALA A O 1
ATOM 949 N N . LYS A 1 119 ? 0.647 -0.026 13.333 1.00 92.62 119 LYS A N 1
ATOM 950 C CA . LYS A 1 119 ? 1.153 -0.501 14.625 1.00 92.62 119 LYS A CA 1
ATOM 951 C C . LYS A 1 119 ? 0.503 0.240 15.796 1.00 92.62 119 LYS A C 1
ATOM 953 O O . LYS A 1 119 ? -0.008 -0.423 16.693 1.00 92.62 119 LYS A O 1
ATOM 958 N N . ILE A 1 120 ? 0.477 1.575 15.760 1.00 93.69 120 ILE A N 1
ATOM 959 C CA . ILE A 1 120 ? -0.176 2.399 16.792 1.00 93.69 120 ILE A CA 1
ATOM 960 C C . ILE A 1 120 ? -1.647 1.997 16.933 1.00 93.69 120 ILE A C 1
ATOM 962 O O . ILE A 1 120 ? -2.119 1.752 18.038 1.00 93.69 120 ILE A O 1
ATOM 966 N N . ALA A 1 121 ? -2.368 1.860 15.817 1.00 91.94 121 ALA A N 1
ATOM 967 C CA . ALA A 1 121 ? -3.765 1.441 15.837 1.00 91.94 121 ALA A CA 1
ATOM 968 C C . ALA A 1 121 ? -3.957 0.067 16.511 1.00 91.94 121 ALA A C 1
ATOM 970 O O . ALA A 1 121 ? -4.867 -0.090 17.320 1.00 91.94 121 ALA A O 1
ATOM 971 N N . ASN A 1 122 ? -3.096 -0.918 16.231 1.00 90.62 122 ASN A N 1
ATOM 972 C CA . ASN A 1 122 ? -3.155 -2.222 16.902 1.00 90.62 122 ASN A CA 1
ATOM 973 C C . ASN A 1 122 ? -2.843 -2.138 18.400 1.00 90.62 122 ASN A C 1
ATOM 975 O O . ASN A 1 122 ? -3.517 -2.789 19.197 1.00 90.62 122 ASN A O 1
ATOM 979 N N . GLU A 1 123 ? -1.843 -1.348 18.791 1.00 92.31 123 GLU A N 1
ATOM 980 C CA . GLU A 1 123 ? -1.482 -1.150 20.199 1.00 92.31 123 GLU A CA 1
ATOM 981 C C . GLU A 1 123 ? -2.634 -0.523 20.991 1.00 92.31 123 GLU A C 1
ATOM 983 O O . GLU A 1 123 ? -2.943 -1.003 22.080 1.00 92.31 123 GLU A O 1
ATOM 988 N N . GLU A 1 124 ? -3.318 0.469 20.419 1.00 91.06 124 GLU A N 1
ATOM 989 C CA . GLU A 1 124 ? -4.500 1.100 21.016 1.00 91.06 124 GLU A CA 1
ATOM 990 C C . GLU A 1 124 ? -5.660 0.106 21.179 1.00 91.06 124 GLU A C 1
ATOM 992 O O . GLU A 1 124 ? -6.256 0.033 22.251 1.00 91.06 124 GLU A O 1
ATOM 997 N N . ILE A 1 125 ? -5.946 -0.725 20.166 1.00 88.50 125 ILE A N 1
ATOM 998 C CA . ILE A 1 125 ? -7.001 -1.754 20.257 1.00 88.50 125 ILE A CA 1
ATOM 999 C C . ILE A 1 125 ? -6.721 -2.736 21.398 1.00 88.50 125 ILE A C 1
ATOM 1001 O O . ILE A 1 125 ? -7.640 -3.127 22.114 1.00 88.50 125 ILE A O 1
ATOM 1005 N N . LEU A 1 126 ? -5.458 -3.126 21.592 1.00 87.25 126 LEU A N 1
ATOM 1006 C CA . LEU A 1 126 ? -5.063 -4.062 22.647 1.00 87.25 126 LEU A CA 1
ATOM 1007 C C . LEU A 1 126 ? -5.273 -3.511 24.064 1.00 87.25 126 LEU A C 1
ATOM 1009 O O . LEU A 1 126 ? -5.394 -4.303 24.998 1.00 87.25 126 LEU A O 1
ATOM 1013 N N . GLN A 1 127 ? -5.319 -2.186 24.243 1.00 87.06 127 GLN A N 1
ATOM 1014 C CA . GLN A 1 127 ? -5.593 -1.571 25.548 1.00 87.06 127 GLN A CA 1
ATOM 1015 C C . GLN A 1 127 ? -7.081 -1.570 25.910 1.00 87.06 127 GLN A C 1
ATOM 1017 O O . GLN A 1 127 ? -7.441 -1.324 27.064 1.00 87.06 127 GLN A O 1
ATOM 1022 N N . ILE A 1 128 ? -7.958 -1.844 24.947 1.00 84.12 128 ILE A N 1
ATOM 1023 C CA . ILE A 1 128 ? -9.398 -1.801 25.155 1.00 84.12 128 ILE A CA 1
ATOM 1024 C C . ILE A 1 128 ? -9.862 -3.104 25.817 1.00 84.12 128 ILE A C 1
ATOM 1026 O O . ILE A 1 128 ? -9.673 -4.195 25.283 1.00 84.12 128 ILE A O 1
ATOM 1030 N N . ASN A 1 129 ? -10.525 -2.998 26.972 1.00 78.81 129 ASN A N 1
ATOM 1031 C CA . ASN A 1 129 ? -11.102 -4.150 27.664 1.00 78.81 129 ASN A CA 1
ATOM 1032 C C . ASN A 1 129 ? -12.527 -4.434 27.146 1.00 78.81 129 ASN A C 1
ATOM 1034 O O . ASN A 1 129 ? -13.444 -3.663 27.444 1.00 78.81 129 ASN A O 1
ATOM 1038 N N . PRO A 1 130 ? -12.766 -5.565 26.452 1.00 73.31 130 PRO A N 1
ATOM 1039 C CA . PRO A 1 130 ? -14.071 -5.872 25.863 1.00 73.31 130 PRO A CA 1
ATOM 1040 C C . PRO A 1 130 ? -15.206 -5.963 26.897 1.00 73.31 130 PRO A C 1
ATOM 1042 O O . PRO A 1 130 ? -16.365 -5.700 26.574 1.00 73.31 130 PRO A O 1
ATOM 1045 N N . ALA A 1 131 ? -14.885 -6.298 28.153 1.00 75.31 131 ALA A N 1
ATOM 1046 C CA . ALA A 1 131 ? -15.865 -6.427 29.232 1.00 75.31 131 ALA A CA 1
ATOM 1047 C C . ALA A 1 131 ? -16.536 -5.094 29.615 1.00 75.31 131 ALA A C 1
ATOM 1049 O O . ALA A 1 131 ? -17.590 -5.104 30.247 1.00 75.31 131 ALA A O 1
ATOM 1050 N N . HIS A 1 132 ? -15.960 -3.947 29.233 1.00 72.62 132 HIS A N 1
ATOM 1051 C CA . HIS A 1 132 ? -16.532 -2.631 29.532 1.00 72.62 132 HIS A CA 1
ATOM 1052 C C . HIS A 1 132 ? -17.788 -2.304 28.718 1.00 72.62 132 HIS A C 1
ATOM 1054 O O . HIS A 1 132 ? -18.566 -1.444 29.130 1.00 72.62 132 HIS A O 1
ATOM 1060 N N . PHE A 1 133 ? -18.006 -2.968 27.580 1.00 68.94 133 PHE A N 1
ATOM 1061 C CA . PHE A 1 133 ? -19.034 -2.532 26.633 1.00 68.94 133 PHE A CA 1
ATOM 1062 C C . PHE A 1 133 ? -20.349 -3.290 26.753 1.00 68.94 133 PHE A C 1
ATOM 1064 O O . PHE A 1 133 ? -21.368 -2.720 26.386 1.00 68.94 133 PHE A O 1
ATOM 1071 N N . ASN A 1 134 ? -20.364 -4.513 27.309 1.00 59.56 134 ASN A N 1
ATOM 1072 C CA . ASN A 1 134 ? -21.584 -5.314 27.523 1.00 59.56 134 ASN A CA 1
ATOM 1073 C C . ASN A 1 134 ? -22.574 -5.272 26.328 1.00 59.56 134 ASN A C 1
ATOM 1075 O O . ASN A 1 134 ? -23.786 -5.193 26.527 1.00 59.56 134 ASN A O 1
ATOM 1079 N N . THR A 1 135 ? -22.089 -5.288 25.078 1.00 55.72 135 THR A N 1
ATOM 1080 C CA . THR A 1 135 ? -22.944 -5.040 23.901 1.00 55.72 135 THR A CA 1
ATOM 1081 C C . THR A 1 135 ? -22.728 -5.993 22.734 1.00 55.72 135 THR A C 1
ATOM 1083 O O . THR A 1 135 ? -21.605 -6.334 22.378 1.00 55.72 135 THR A O 1
ATOM 1086 N N . ALA A 1 136 ? -23.862 -6.325 22.104 1.00 51.22 136 ALA A N 1
ATOM 1087 C CA . ALA A 1 136 ? -24.007 -6.833 20.746 1.00 51.22 136 ALA A CA 1
ATOM 1088 C C . ALA A 1 136 ? -23.753 -5.690 19.739 1.00 51.22 136 ALA A C 1
ATOM 1090 O O . ALA A 1 136 ? -24.668 -4.986 19.328 1.00 51.22 136 ALA A O 1
ATOM 1091 N N . GLY A 1 137 ? -22.488 -5.477 19.407 1.00 55.78 137 GLY A N 1
ATOM 1092 C CA . GLY A 1 137 ? -21.974 -4.611 18.341 1.00 55.78 137 GLY A CA 1
ATOM 1093 C C . GLY A 1 137 ? -20.775 -5.327 17.720 1.00 55.78 137 GLY A C 1
ATOM 1094 O O . GLY A 1 137 ? -20.396 -6.381 18.236 1.00 55.78 137 GLY A O 1
ATOM 1095 N N . VAL A 1 138 ? -20.216 -4.832 16.607 1.00 58.78 138 VAL A N 1
ATOM 1096 C CA . VAL A 1 138 ? -19.072 -5.487 15.934 1.00 58.78 138 VAL A CA 1
ATOM 1097 C C . VAL A 1 138 ? -18.033 -5.868 16.982 1.00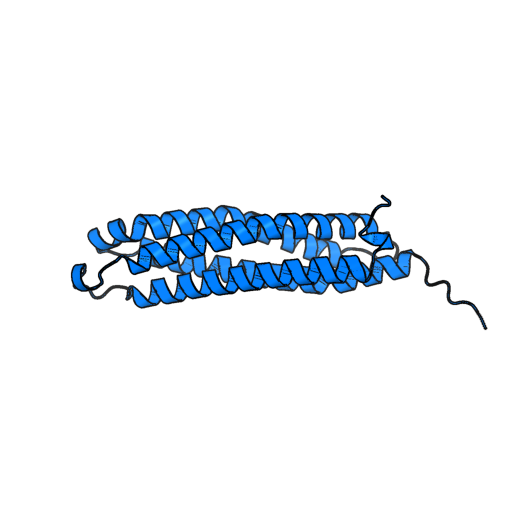 58.78 138 VAL A C 1
ATOM 1099 O O . VAL A 1 138 ? -17.546 -5.007 17.714 1.00 58.78 138 VAL A O 1
ATOM 1102 N N . GLU A 1 139 ? -17.737 -7.165 17.089 1.00 74.88 139 GLU A N 1
ATOM 1103 C CA . GLU A 1 139 ? -16.799 -7.629 18.098 1.00 74.88 139 GLU A CA 1
ATOM 1104 C C . GLU A 1 139 ? -15.463 -6.923 17.855 1.00 74.88 139 GLU A C 1
ATOM 1106 O O . GLU A 1 139 ? -14.955 -6.897 16.735 1.00 74.88 139 GLU A O 1
ATOM 1111 N N . ILE A 1 140 ? -14.886 -6.332 18.898 1.00 81.25 140 ILE A N 1
ATOM 1112 C CA . ILE A 1 140 ? -13.573 -5.674 18.848 1.00 81.25 140 ILE A CA 1
ATOM 1113 C C . ILE A 1 140 ? -12.489 -6.553 18.196 1.00 81.25 140 ILE A C 1
ATOM 1115 O O . ILE A 1 140 ? -11.575 -6.041 17.555 1.00 81.25 140 ILE A O 1
ATOM 1119 N N . SER A 1 141 ? -12.653 -7.877 18.280 1.00 83.81 141 SER A N 1
ATOM 1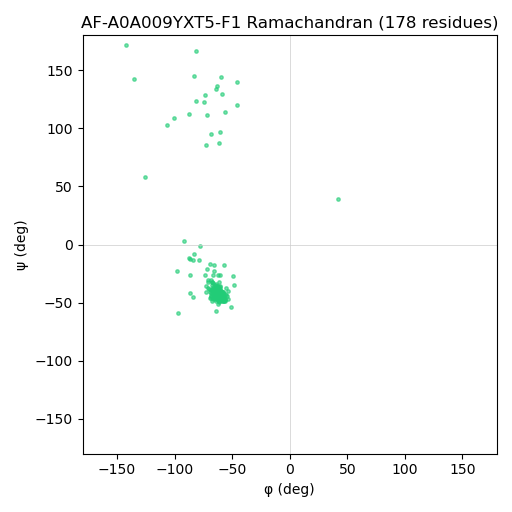120 C CA . SER A 1 141 ? -11.870 -8.894 17.576 1.00 83.81 141 SER A CA 1
ATOM 1121 C C . SER A 1 141 ? -11.859 -8.707 16.051 1.00 83.81 141 SER A C 1
ATOM 1123 O O . SER A 1 141 ? -10.822 -8.902 15.423 1.00 83.81 141 SER A O 1
ATOM 1125 N N . VAL A 1 142 ? -12.973 -8.291 15.441 1.00 86.69 142 VAL A N 1
ATOM 1126 C CA . VAL A 1 142 ? -13.090 -8.009 14.002 1.00 86.69 142 VAL A CA 1
ATOM 1127 C C . VAL A 1 142 ? -12.281 -6.772 13.635 1.00 86.69 142 VAL A C 1
ATOM 1129 O O . VAL A 1 142 ? -11.515 -6.805 12.674 1.00 86.69 142 VAL A O 1
ATOM 1132 N N . ILE A 1 143 ? -12.398 -5.691 14.410 1.00 88.44 143 ILE A N 1
ATOM 1133 C CA . ILE A 1 143 ? -11.598 -4.478 14.188 1.00 88.44 143 ILE A CA 1
ATOM 1134 C C . ILE A 1 143 ? -10.112 -4.807 14.336 1.00 88.44 143 ILE A C 1
ATOM 1136 O O . ILE A 1 143 ? -9.316 -4.459 13.467 1.00 88.44 143 ILE A O 1
ATOM 1140 N N . GLN A 1 144 ? -9.748 -5.553 15.379 1.00 88.50 144 GLN A N 1
ATOM 1141 C CA . GLN A 1 144 ? -8.381 -6.016 15.596 1.00 88.50 144 GLN A CA 1
ATOM 1142 C C . GLN A 1 144 ? -7.861 -6.860 14.428 1.00 88.50 144 GLN A C 1
ATOM 1144 O O . GLN A 1 144 ? -6.733 -6.659 13.977 1.00 88.50 144 GLN A O 1
ATOM 1149 N N . LEU A 1 145 ? -8.675 -7.784 13.908 1.00 91.38 145 LEU A N 1
ATOM 1150 C CA . LEU A 1 145 ? -8.319 -8.625 12.767 1.00 91.38 145 LEU A CA 1
ATOM 1151 C C . LEU A 1 145 ? -8.030 -7.781 11.521 1.00 91.38 145 LEU A C 1
ATOM 1153 O O . LEU A 1 145 ? -7.025 -8.014 10.849 1.00 91.38 145 LEU A O 1
ATOM 1157 N N . LEU A 1 146 ? -8.884 -6.797 11.228 1.00 93.75 146 LEU A N 1
ATOM 1158 C CA . LEU A 1 146 ? -8.740 -5.919 10.066 1.00 93.75 146 LEU A CA 1
ATOM 1159 C C . LEU A 1 146 ? -7.522 -4.997 10.195 1.00 93.75 146 LEU A C 1
ATOM 1161 O O . LEU A 1 146 ? -6.743 -4.888 9.252 1.00 93.75 146 LEU A O 1
ATOM 1165 N N . VAL A 1 147 ? -7.293 -4.393 11.364 1.00 92.88 147 VAL A N 1
ATOM 1166 C CA . VAL A 1 147 ? -6.105 -3.552 11.599 1.00 92.88 147 VAL A CA 1
ATOM 1167 C C . VAL A 1 147 ? -4.819 -4.389 11.587 1.00 92.88 147 VAL A C 1
ATOM 1169 O O . VAL A 1 147 ? -3.800 -3.966 11.041 1.00 92.88 147 VAL A O 1
ATOM 1172 N N . SER A 1 148 ? -4.862 -5.633 12.067 1.00 93.88 148 SER A N 1
ATOM 1173 C CA . SER A 1 148 ? -3.752 -6.589 11.928 1.00 93.88 148 SER A CA 1
ATOM 1174 C C . SER A 1 148 ? -3.507 -7.016 10.479 1.00 93.88 148 SER A C 1
ATOM 1176 O O . SER A 1 148 ? -2.370 -7.304 10.103 1.00 93.88 148 SER A O 1
ATOM 1178 N N . ALA A 1 149 ? -4.551 -7.104 9.651 1.00 95.75 149 ALA A N 1
ATOM 1179 C CA . ALA A 1 149 ? -4.404 -7.352 8.219 1.00 95.75 149 ALA A CA 1
ATOM 1180 C C . ALA A 1 149 ? -3.735 -6.156 7.530 1.00 95.75 149 ALA A C 1
ATOM 1182 O O . ALA A 1 149 ? -2.723 -6.352 6.865 1.00 95.75 149 ALA A O 1
ATOM 1183 N N . ILE A 1 150 ? -4.213 -4.934 7.794 1.00 96.00 150 ILE A N 1
ATOM 1184 C CA . ILE A 1 150 ? -3.596 -3.687 7.319 1.00 96.00 150 ILE A CA 1
ATOM 1185 C C . ILE A 1 150 ? -2.106 -3.665 7.664 1.00 96.00 150 ILE A C 1
ATOM 1187 O O . ILE A 1 150 ? -1.279 -3.525 6.773 1.00 96.00 150 ILE A O 1
ATOM 1191 N N . GLN A 1 151 ? -1.751 -3.873 8.937 1.00 95.19 151 GLN A N 1
ATOM 1192 C CA . GLN A 1 151 ? -0.353 -3.834 9.367 1.00 95.19 151 GLN A CA 1
ATOM 1193 C C . GLN A 1 151 ? 0.516 -4.843 8.605 1.00 95.19 151 GLN A C 1
ATOM 1195 O O . GLN A 1 151 ? 1.602 -4.494 8.147 1.00 95.19 151 GLN A O 1
ATOM 1200 N N . ARG A 1 152 ? 0.048 -6.088 8.458 1.00 96.00 152 ARG A N 1
ATOM 1201 C CA . ARG A 1 152 ? 0.793 -7.135 7.745 1.00 96.00 152 ARG A CA 1
ATOM 1202 C C . ARG A 1 152 ? 0.974 -6.808 6.269 1.00 96.00 152 ARG A C 1
ATOM 1204 O O . ARG A 1 152 ? 2.078 -6.966 5.763 1.00 96.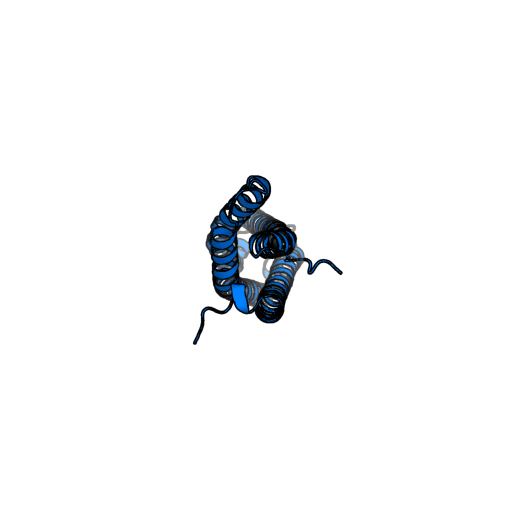00 152 ARG A O 1
ATOM 1211 N N . MET A 1 153 ? -0.079 -6.336 5.606 1.00 97.12 153 MET A N 1
ATOM 1212 C CA . MET A 1 153 ? -0.019 -5.956 4.194 1.00 97.12 153 MET A CA 1
ATOM 1213 C C . MET A 1 153 ? 0.935 -4.785 3.972 1.00 97.12 153 MET A C 1
ATOM 1215 O O . MET A 1 153 ? 1.741 -4.832 3.054 1.00 97.12 153 MET A O 1
ATOM 1219 N N . THR A 1 154 ? 0.915 -3.781 4.850 1.00 96.19 154 THR A N 1
ATOM 1220 C CA . THR A 1 154 ? 1.833 -2.644 4.754 1.00 96.19 154 THR A CA 1
ATOM 1221 C C . THR A 1 154 ? 3.292 -3.055 4.966 1.00 96.19 154 THR A C 1
ATOM 1223 O O . THR A 1 154 ? 4.161 -2.609 4.226 1.00 96.19 154 THR A O 1
ATOM 1226 N N . ILE A 1 155 ? 3.577 -3.928 5.940 1.00 95.19 155 ILE A N 1
ATOM 1227 C CA . ILE A 1 155 ? 4.940 -4.447 6.162 1.00 95.19 155 ILE A CA 1
ATOM 1228 C C . ILE A 1 155 ? 5.419 -5.250 4.949 1.00 95.19 155 ILE A C 1
ATOM 1230 O O . ILE A 1 155 ? 6.564 -5.098 4.527 1.00 95.19 155 ILE A O 1
ATOM 1234 N N . GLN A 1 156 ? 4.551 -6.095 4.387 1.00 96.06 156 GLN A N 1
ATOM 1235 C CA . GLN A 1 156 ? 4.881 -6.869 3.194 1.00 96.06 156 GLN A CA 1
ATOM 1236 C C . GLN A 1 156 ? 5.175 -5.948 2.008 1.00 96.06 156 GLN A C 1
ATOM 1238 O O . GLN A 1 156 ? 6.222 -6.085 1.386 1.00 96.06 156 GLN A O 1
ATOM 1243 N N . LEU A 1 157 ? 4.308 -4.961 1.766 1.00 96.19 157 LEU A N 1
ATOM 1244 C CA . LEU A 1 157 ? 4.490 -3.972 0.708 1.00 96.19 157 LEU A CA 1
ATOM 1245 C C . LEU A 1 157 ? 5.831 -3.240 0.840 1.00 96.19 157 LEU A C 1
ATOM 1247 O O . LEU A 1 157 ? 6.534 -3.075 -0.150 1.00 96.19 157 LEU A O 1
ATOM 1251 N N . GLN A 1 158 ? 6.215 -2.848 2.058 1.00 94.31 158 GLN A N 1
ATOM 1252 C CA . GLN A 1 158 ? 7.507 -2.208 2.299 1.00 94.31 158 GLN A CA 1
ATOM 1253 C C . GLN A 1 158 ? 8.676 -3.113 1.889 1.00 94.31 158 GLN A C 1
ATOM 1255 O O . GLN A 1 158 ? 9.591 -2.689 1.185 1.00 94.31 158 GLN A O 1
ATOM 1260 N N . SER A 1 159 ? 8.630 -4.377 2.321 1.00 94.81 159 SER A N 1
ATOM 1261 C CA . SER A 1 159 ? 9.649 -5.368 1.978 1.00 94.81 159 SER A CA 1
ATOM 1262 C C . SER A 1 159 ? 9.746 -5.584 0.467 1.00 94.81 159 SER A C 1
ATOM 1264 O O . SER A 1 159 ? 10.851 -5.730 -0.053 1.00 94.81 159 SER A O 1
ATOM 1266 N N . ASP A 1 160 ? 8.608 -5.609 -0.226 1.00 95.12 160 ASP A N 1
ATOM 1267 C CA . ASP A 1 160 ? 8.549 -5.825 -1.670 1.00 95.12 160 ASP A CA 1
ATOM 1268 C C . ASP A 1 160 ? 9.123 -4.626 -2.438 1.00 95.12 160 ASP A C 1
ATOM 1270 O O . ASP A 1 160 ? 9.886 -4.826 -3.380 1.00 95.12 160 ASP A O 1
ATOM 1274 N N . ILE A 1 161 ? 8.827 -3.390 -2.014 1.00 92.88 161 ILE A N 1
ATOM 1275 C CA . ILE A 1 161 ? 9.383 -2.165 -2.620 1.00 92.88 161 ILE A CA 1
ATOM 1276 C C . ILE A 1 161 ? 10.904 -2.128 -2.485 1.00 92.88 161 ILE A C 1
ATOM 1278 O O . ILE A 1 161 ? 11.606 -1.848 -3.459 1.00 92.88 161 ILE A O 1
ATOM 1282 N N . PHE A 1 162 ? 11.423 -2.437 -1.294 1.00 91.56 162 PHE A N 1
ATOM 1283 C CA . PHE A 1 162 ? 12.863 -2.450 -1.052 1.00 91.56 162 PHE A CA 1
ATOM 1284 C C . PHE A 1 162 ? 13.571 -3.483 -1.939 1.00 91.56 162 PHE A C 1
ATOM 1286 O O . PHE A 1 162 ? 14.553 -3.162 -2.610 1.00 91.56 162 PHE A O 1
ATOM 1293 N N . ALA A 1 163 ? 13.039 -4.709 -1.988 1.00 92.44 163 ALA A N 1
ATOM 1294 C CA . ALA A 1 163 ? 13.595 -5.780 -2.807 1.00 92.44 163 ALA A CA 1
ATOM 1295 C C . ALA A 1 163 ? 13.581 -5.434 -4.304 1.00 92.44 163 ALA A C 1
ATOM 1297 O O . ALA A 1 163 ? 14.570 -5.674 -4.997 1.00 92.44 163 ALA A O 1
ATOM 1298 N N . GLU A 1 164 ? 12.492 -4.840 -4.796 1.00 91.38 164 GLU A N 1
ATOM 1299 C CA . GLU A 1 164 ? 12.366 -4.440 -6.197 1.00 91.38 164 GLU A CA 1
ATOM 1300 C C . GLU A 1 164 ? 13.367 -3.334 -6.560 1.00 91.38 164 GLU A C 1
ATOM 1302 O O . GLU A 1 164 ? 14.093 -3.451 -7.549 1.00 91.38 164 GLU A O 1
ATOM 1307 N N . CYS A 1 165 ? 13.487 -2.297 -5.723 1.00 89.81 165 CYS A N 1
ATOM 1308 C CA . CYS A 1 165 ? 14.463 -1.223 -5.931 1.00 89.81 165 CYS A CA 1
ATOM 1309 C C . CYS A 1 165 ? 15.902 -1.761 -5.995 1.00 89.81 165 CYS A C 1
ATOM 1311 O O . CYS A 1 165 ? 16.671 -1.379 -6.883 1.00 89.81 165 CYS A O 1
ATOM 1313 N N . ASP A 1 166 ? 16.255 -2.677 -5.090 1.00 90.06 166 ASP A N 1
ATOM 1314 C CA . ASP A 1 166 ? 17.574 -3.310 -5.049 1.00 90.06 166 ASP A CA 1
ATOM 1315 C C . ASP A 1 166 ? 17.859 -4.137 -6.311 1.00 90.06 166 ASP A C 1
ATOM 1317 O O . ASP A 1 166 ? 18.943 -4.026 -6.896 1.00 90.06 166 ASP A O 1
ATOM 1321 N N . VAL A 1 167 ? 16.897 -4.953 -6.752 1.00 90.12 167 VAL A N 1
ATOM 1322 C CA . VAL A 1 167 ? 17.030 -5.793 -7.951 1.00 90.12 167 VAL A CA 1
ATOM 1323 C C . VAL A 1 167 ? 17.177 -4.930 -9.202 1.00 90.12 167 VAL A C 1
ATOM 1325 O O . VAL A 1 167 ? 18.121 -5.129 -9.972 1.00 90.12 167 VAL A O 1
ATOM 1328 N N . LEU A 1 168 ? 16.316 -3.928 -9.386 1.00 87.81 168 LEU A N 1
ATOM 1329 C CA . LEU A 1 168 ? 16.369 -3.023 -10.537 1.00 87.81 168 LEU A CA 1
ATOM 1330 C C . LEU A 1 168 ? 17.693 -2.253 -10.591 1.00 87.81 168 LEU A C 1
ATOM 1332 O O . LEU A 1 168 ? 18.336 -2.187 -11.644 1.00 87.81 168 LEU A O 1
ATOM 1336 N N . GLY A 1 169 ? 18.158 -1.742 -9.446 1.00 86.56 169 GLY A N 1
ATOM 1337 C CA . GLY A 1 169 ? 19.441 -1.051 -9.331 1.00 86.56 169 GLY A CA 1
ATOM 1338 C C . GLY A 1 169 ? 20.658 -1.930 -9.659 1.00 86.56 169 GLY A C 1
ATOM 1339 O O . GLY A 1 169 ? 21.698 -1.408 -10.080 1.00 86.56 169 GLY A O 1
ATOM 1340 N N . GLN A 1 170 ? 20.545 -3.253 -9.492 1.00 87.56 170 GLN A N 1
ATOM 1341 C CA . GLN A 1 170 ? 21.583 -4.229 -9.843 1.00 87.56 170 GLN A CA 1
ATOM 1342 C C . GLN A 1 170 ? 21.512 -4.687 -11.304 1.00 87.56 170 GLN A C 1
ATOM 1344 O O . GLN A 1 170 ? 22.556 -4.807 -11.945 1.00 87.56 170 GLN A O 1
ATOM 1349 N N . LEU A 1 171 ? 20.311 -4.941 -11.832 1.00 86.38 171 LEU A N 1
ATOM 1350 C CA . LEU A 1 171 ? 20.109 -5.417 -13.206 1.00 86.38 171 LEU A CA 1
ATOM 1351 C C . LEU A 1 171 ? 20.371 -4.318 -14.241 1.00 86.38 171 LEU A C 1
ATOM 1353 O O . LEU A 1 171 ? 20.944 -4.578 -15.305 1.00 86.38 171 LEU A O 1
ATOM 1357 N N . TYR A 1 172 ? 20.016 -3.074 -13.914 1.00 87.31 172 TYR A N 1
ATOM 1358 C CA . TYR A 1 172 ? 20.084 -1.947 -14.843 1.00 87.31 172 TYR A CA 1
ATOM 1359 C C . TYR A 1 172 ? 20.896 -0.771 -14.292 1.00 87.31 172 TYR A C 1
ATOM 1361 O O . TYR A 1 172 ? 20.405 0.358 -14.252 1.00 87.31 172 TYR A O 1
ATOM 1369 N N . PRO A 1 173 ? 22.177 -0.976 -13.933 1.00 83.12 173 PRO A N 1
ATOM 1370 C CA . PRO A 1 173 ? 22.991 0.066 -13.316 1.00 83.12 173 PRO A CA 1
ATOM 1371 C C . PRO A 1 173 ? 23.209 1.252 -14.259 1.00 83.12 173 PRO A C 1
ATOM 1373 O O . PRO A 1 173 ? 23.219 2.383 -13.811 1.00 83.12 173 PRO A O 1
ATOM 1376 N N . THR A 1 174 ? 23.310 1.025 -15.571 1.00 81.44 174 THR A N 1
ATOM 1377 C CA . THR A 1 174 ? 23.468 2.106 -16.563 1.00 81.44 174 THR A CA 1
ATOM 1378 C C . THR A 1 174 ? 22.220 2.969 -16.733 1.00 81.44 174 THR A C 1
ATOM 1380 O O . THR A 1 174 ? 22.300 4.023 -17.348 1.00 81.44 174 THR A O 1
ATOM 1383 N N . ILE A 1 175 ? 21.065 2.480 -16.274 1.00 80.81 175 ILE A N 1
ATOM 1384 C CA . ILE A 1 175 ? 19.805 3.217 -16.297 1.00 80.81 175 ILE A CA 1
ATOM 1385 C C . ILE A 1 175 ? 19.624 3.845 -14.918 1.00 80.81 175 ILE A C 1
ATOM 1387 O O . ILE A 1 175 ? 19.644 5.058 -14.823 1.00 80.81 175 ILE A O 1
ATOM 1391 N N . PHE A 1 176 ? 19.586 3.077 -13.829 1.00 79.62 176 PHE A N 1
ATOM 1392 C CA . PHE A 1 176 ? 19.236 3.609 -12.503 1.00 79.62 176 PHE A CA 1
ATOM 1393 C C . PHE A 1 176 ? 20.389 4.212 -11.685 1.00 79.62 176 PHE A C 1
ATOM 1395 O O . PHE A 1 176 ? 20.125 4.894 -10.696 1.00 79.62 176 PHE A O 1
ATOM 1402 N N . LYS A 1 177 ? 21.658 4.010 -12.063 1.00 67.69 177 LYS A N 1
ATOM 1403 C CA . LYS A 1 177 ? 22.798 4.719 -11.461 1.00 67.69 177 LYS A CA 1
ATOM 1404 C C . LYS A 1 177 ? 23.319 5.756 -12.448 1.00 67.69 177 LYS A C 1
ATOM 1406 O O . LYS A 1 177 ? 24.027 5.430 -13.396 1.00 67.69 177 LYS A O 1
ATOM 1411 N N . VAL A 1 178 ? 22.976 7.015 -12.194 1.00 46.53 178 VAL A N 1
ATOM 1412 C CA . VAL A 1 178 ? 23.718 8.153 -12.744 1.00 46.53 178 VAL A CA 1
ATOM 1413 C C . VAL A 1 178 ? 25.137 8.091 -12.164 1.00 46.53 178 VAL A C 1
ATOM 1415 O O . VAL A 1 178 ? 25.299 7.763 -10.987 1.00 46.53 178 VAL A O 1
ATOM 1418 N N . GLU A 1 179 ? 26.145 8.309 -13.011 1.00 36.28 179 GLU A N 1
ATOM 1419 C CA . GLU A 1 179 ? 27.570 8.272 -12.661 1.00 36.28 179 GLU A CA 1
ATOM 1420 C C . GLU A 1 179 ? 27.874 9.030 -11.353 1.00 36.28 179 GLU A C 1
ATOM 1422 O O . GLU A 1 179 ? 27.307 10.092 -11.093 1.00 36.28 179 GLU A O 1
ATOM 1427 N N . VAL A 1 180 ? 28.761 8.440 -10.541 1.00 35.72 180 VAL A N 1
ATOM 1428 C CA . VAL A 1 180 ? 29.370 9.047 -9.342 1.00 35.72 180 VAL A CA 1
ATOM 1429 C C . VAL A 1 180 ? 30.145 10.305 -9.715 1.00 35.72 180 VAL A C 1
ATOM 1431 O O . VAL A 1 180 ? 30.907 10.231 -10.706 1.00 35.72 180 VAL A O 1
#

Radius of gyration: 21.26 Å; Cα contacts (8 Å, |Δi|>4): 139; chains: 1; bounding box: 53×24×67 Å